Protein AF-A0A950EII6-F1 (afdb_monomer)

Structure (mmCIF, N/CA/C/O backbone):
data_AF-A0A950EII6-F1
#
_entry.id   AF-A0A950EII6-F1
#
loop_
_atom_site.group_PDB
_atom_site.id
_atom_site.type_symb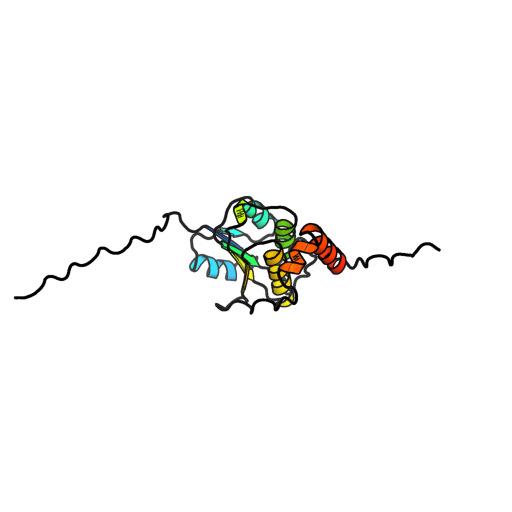ol
_atom_site.label_atom_id
_atom_site.label_alt_id
_atom_site.label_comp_id
_atom_site.label_asym_id
_atom_site.label_entity_id
_atom_site.label_seq_id
_atom_site.pdbx_PDB_ins_code
_atom_site.Cartn_x
_atom_site.Cartn_y
_atom_site.Cartn_z
_atom_site.occupancy
_atom_site.B_iso_or_equiv
_atom_site.auth_seq_id
_atom_site.auth_comp_id
_atom_site.auth_asym_id
_atom_site.auth_atom_id
_atom_site.pdbx_PDB_model_num
ATOM 1 N N . MET A 1 1 ? -55.468 32.264 0.668 1.00 48.91 1 MET A N 1
ATOM 2 C CA . MET A 1 1 ? -54.722 31.549 1.724 1.00 48.91 1 MET A CA 1
ATOM 3 C C . MET A 1 1 ? -54.876 30.049 1.504 1.00 48.91 1 MET A C 1
ATOM 5 O O . MET A 1 1 ? -55.952 29.536 1.788 1.00 48.91 1 MET A O 1
ATOM 9 N N . PRO A 1 2 ? -53.862 29.359 0.956 1.00 45.41 2 PRO A N 1
ATOM 10 C CA . PRO A 1 2 ? -53.715 27.947 1.286 1.00 45.41 2 PRO A CA 1
ATOM 11 C C . PRO A 1 2 ? -52.281 27.530 1.652 1.00 45.41 2 PRO A C 1
ATOM 13 O O . PRO A 1 2 ? -51.305 27.939 1.035 1.00 45.41 2 PRO A O 1
ATOM 16 N N . SER A 1 3 ? -52.253 26.628 2.635 1.00 41.50 3 SER A N 1
ATOM 17 C CA . SER A 1 3 ? -51.357 25.481 2.806 1.00 41.50 3 SER A CA 1
ATOM 18 C C . SER A 1 3 ? -49.865 25.724 3.055 1.00 41.50 3 SER A C 1
ATOM 20 O O . SER A 1 3 ? -49.037 25.750 2.150 1.00 41.50 3 SER A O 1
ATOM 22 N N . SER A 1 4 ? -49.532 25.764 4.346 1.00 47.47 4 SER A N 1
ATOM 23 C CA . SER A 1 4 ? -48.177 25.614 4.875 1.00 47.47 4 SER A CA 1
ATOM 24 C C . SER A 1 4 ? -47.661 24.192 4.607 1.00 47.47 4 SER A C 1
ATOM 26 O O . SER A 1 4 ? -48.184 23.216 5.153 1.00 47.47 4 SER A O 1
ATOM 28 N N . ALA A 1 5 ? -46.659 24.070 3.736 1.00 48.84 5 ALA A N 1
ATOM 29 C CA . ALA A 1 5 ? -45.933 22.829 3.506 1.00 48.84 5 ALA A CA 1
ATOM 30 C C . ALA A 1 5 ? -45.079 22.506 4.742 1.00 48.84 5 ALA A C 1
ATOM 32 O O . ALA A 1 5 ? -44.204 23.280 5.130 1.00 48.84 5 ALA A O 1
ATOM 33 N N . ARG A 1 6 ? -45.333 21.353 5.372 1.00 50.94 6 ARG A N 1
ATOM 34 C CA . ARG A 1 6 ? -44.457 20.804 6.413 1.00 50.94 6 ARG A CA 1
ATOM 35 C C . ARG A 1 6 ? -43.155 20.366 5.751 1.00 50.94 6 ARG A C 1
ATOM 37 O O . ARG A 1 6 ? -43.123 19.346 5.071 1.00 50.94 6 ARG A O 1
ATOM 44 N N . LEU A 1 7 ? -42.097 21.141 5.958 1.00 48.47 7 LEU A N 1
ATOM 45 C CA . LEU A 1 7 ? -40.733 20.707 5.692 1.00 48.47 7 LEU A CA 1
ATOM 46 C C . LEU A 1 7 ? -40.397 19.594 6.692 1.00 48.47 7 LEU A C 1
ATOM 48 O O . LEU A 1 7 ? -40.343 19.830 7.900 1.00 48.47 7 LEU A O 1
ATOM 52 N N . SER A 1 8 ? -40.224 18.369 6.201 1.00 48.81 8 SER A N 1
ATOM 53 C CA . SER A 1 8 ? -39.591 17.301 6.974 1.00 48.81 8 SER A CA 1
ATOM 54 C C . SER A 1 8 ? -38.145 17.704 7.295 1.00 48.81 8 SER A C 1
ATOM 56 O O . SER A 1 8 ? -37.481 18.281 6.429 1.00 48.81 8 SER A O 1
ATOM 58 N N . PRO A 1 9 ? -37.630 17.426 8.506 1.00 56.06 9 PRO A N 1
ATOM 59 C CA . PRO A 1 9 ? -36.242 17.725 8.824 1.00 56.06 9 PRO A CA 1
ATOM 60 C C . PRO A 1 9 ? -35.299 16.850 7.979 1.00 56.06 9 PRO A C 1
ATOM 62 O O . PRO A 1 9 ? -35.642 15.702 7.675 1.00 56.06 9 PRO A O 1
ATOM 65 N N . PRO A 1 10 ? -34.117 17.365 7.594 1.00 48.75 10 PRO A N 1
ATOM 66 C CA . PRO A 1 10 ? -33.120 16.575 6.891 1.00 48.75 10 PRO A CA 1
ATOM 67 C C . PRO A 1 10 ? -32.653 15.421 7.781 1.00 48.75 10 PRO A C 1
ATOM 69 O O . PRO A 1 10 ? -32.355 15.593 8.962 1.00 48.75 10 PRO A O 1
ATOM 72 N N . ASN A 1 11 ? -32.620 14.237 7.183 1.00 49.31 11 ASN A N 1
ATOM 73 C CA . ASN A 1 11 ? -32.180 12.995 7.797 1.00 49.31 11 ASN A CA 1
ATOM 74 C C . ASN A 1 11 ? -30.677 13.116 8.133 1.00 49.31 11 ASN A C 1
ATOM 76 O O . ASN A 1 11 ? -29.883 13.277 7.201 1.00 49.31 11 ASN A O 1
ATOM 80 N N . PRO A 1 12 ? -30.245 13.078 9.408 1.00 47.34 12 PRO A N 1
ATOM 81 C CA . PRO A 1 12 ? -28.828 13.122 9.726 1.00 47.34 12 PRO A CA 1
ATOM 82 C C . PRO A 1 12 ? -28.231 11.751 9.406 1.00 47.34 12 PRO A C 1
ATOM 84 O O . PRO A 1 12 ? -28.347 10.798 10.174 1.00 47.34 12 PRO A O 1
ATOM 87 N N . SER A 1 13 ? -27.593 11.638 8.242 1.00 52.56 13 SER A N 1
ATOM 88 C CA . SER A 1 13 ? -26.693 10.528 7.951 1.00 52.56 13 SER A CA 1
ATOM 89 C C . SER A 1 13 ? -25.632 10.474 9.051 1.00 52.56 13 SER A C 1
ATOM 91 O O . SER A 1 13 ? -24.849 11.413 9.201 1.00 52.56 13 SER A O 1
ATOM 93 N N . HIS A 1 14 ? -25.632 9.395 9.835 1.00 47.66 14 HIS A N 1
ATOM 94 C CA . HIS A 1 14 ? -24.633 9.109 10.858 1.00 47.66 14 HIS A CA 1
ATOM 95 C C . HIS A 1 14 ? -23.228 9.086 10.241 1.00 47.66 14 HIS A C 1
ATOM 97 O O . HIS A 1 14 ? -22.779 8.059 9.740 1.00 47.66 14 HIS A O 1
ATOM 103 N N . ASN A 1 15 ? -22.529 10.218 10.293 1.00 50.19 15 ASN A N 1
ATOM 104 C CA . ASN A 1 15 ? -21.102 10.294 10.029 1.00 50.19 15 ASN A CA 1
ATOM 105 C C . ASN A 1 15 ? -20.412 10.382 11.392 1.00 50.19 15 ASN A C 1
ATOM 107 O O . ASN A 1 15 ? -20.441 11.420 12.051 1.00 50.19 15 ASN A O 1
ATOM 111 N N . SER A 1 16 ? -19.886 9.258 11.879 1.00 57.06 16 SER A N 1
ATOM 112 C CA . SER A 1 16 ? -19.096 9.221 13.110 1.00 57.06 16 SER A CA 1
ATOM 113 C C . SER A 1 16 ? -17.868 10.111 12.914 1.00 57.06 16 SER A C 1
ATOM 115 O O . SER A 1 16 ? -16.988 9.742 12.142 1.00 57.06 16 SER A O 1
ATOM 117 N N . GLY A 1 17 ? -17.840 11.278 13.562 1.00 60.97 17 GLY A N 1
ATOM 118 C CA . GLY A 1 17 ? -16.879 12.371 13.356 1.00 60.97 17 GLY A CA 1
ATOM 119 C C . GLY A 1 17 ? -15.431 12.095 13.773 1.00 60.97 17 GLY A C 1
ATOM 120 O O . GLY A 1 17 ? -14.825 12.934 14.427 1.00 60.97 17 GLY A O 1
ATOM 121 N N . ARG A 1 18 ? -14.879 10.931 13.417 1.00 79.44 18 ARG A N 1
ATOM 122 C CA . ARG A 1 18 ? -13.438 10.671 13.467 1.00 79.44 18 ARG A CA 1
ATOM 123 C C . ARG A 1 18 ? -12.824 10.997 12.109 1.00 79.44 18 ARG A C 1
ATOM 125 O O . ARG A 1 18 ? -13.408 10.678 11.073 1.00 79.44 18 ARG A O 1
ATOM 132 N N . GLU A 1 19 ? -11.658 11.627 12.129 1.00 85.06 19 GLU A N 1
ATOM 133 C CA . GLU A 1 19 ? -10.894 11.923 10.919 1.00 85.06 19 GLU A CA 1
ATOM 134 C C . GLU A 1 19 ? -10.471 10.626 10.217 1.00 85.06 19 GLU A C 1
ATOM 136 O O . GLU A 1 19 ? -10.162 9.618 10.860 1.00 85.06 19 GLU A O 1
ATOM 141 N N . ARG A 1 20 ? -10.500 10.650 8.881 1.00 93.44 20 ARG A N 1
ATOM 142 C CA . ARG A 1 20 ? -10.126 9.516 8.032 1.00 93.44 20 ARG A CA 1
ATOM 143 C C . ARG A 1 20 ? -8.621 9.280 8.138 1.00 93.44 20 ARG A C 1
A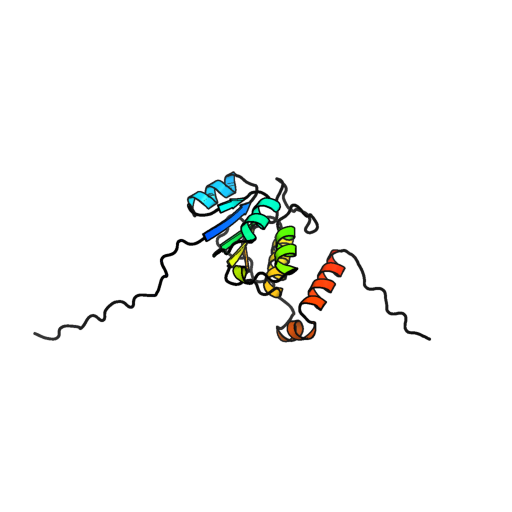TOM 145 O O . ARG A 1 20 ? -7.846 10.191 7.863 1.00 93.44 20 ARG A O 1
ATOM 152 N N . ARG A 1 21 ? -8.207 8.057 8.476 1.00 97.56 21 ARG A N 1
ATOM 153 C CA . ARG A 1 21 ? -6.790 7.674 8.558 1.00 97.56 21 ARG A CA 1
ATOM 154 C C . ARG A 1 21 ? -6.322 7.051 7.249 1.00 97.56 21 ARG A C 1
ATOM 156 O O . ARG A 1 21 ? -6.839 6.003 6.853 1.00 97.56 21 ARG A O 1
ATOM 163 N N . ILE A 1 22 ? -5.326 7.672 6.624 1.00 98.25 22 ILE A N 1
ATOM 164 C CA . ILE A 1 22 ? -4.757 7.246 5.342 1.00 98.25 22 ILE A CA 1
ATOM 165 C C . ILE A 1 22 ? -3.272 6.934 5.535 1.00 98.25 22 ILE A C 1
ATOM 167 O O . ILE A 1 22 ? -2.549 7.762 6.085 1.00 98.25 22 ILE A O 1
ATOM 171 N N . LEU A 1 23 ? -2.830 5.765 5.077 1.00 98.69 23 LEU A N 1
ATOM 172 C CA . LEU A 1 23 ? -1.416 5.399 4.963 1.00 98.69 23 LEU A CA 1
ATOM 173 C C . LEU A 1 23 ? -1.016 5.412 3.486 1.00 98.69 23 LEU A C 1
ATOM 175 O O . LEU A 1 23 ? -1.732 4.857 2.654 1.00 98.69 23 LEU A O 1
ATOM 179 N N . PHE A 1 24 ? 0.114 6.029 3.166 1.00 98.38 24 PHE A N 1
ATOM 180 C CA . PHE A 1 24 ? 0.640 6.167 1.812 1.00 98.38 24 PHE A CA 1
ATOM 181 C C . PHE A 1 24 ? 2.089 5.676 1.779 1.00 98.38 24 PHE A C 1
ATOM 183 O O . PHE A 1 24 ? 2.949 6.256 2.439 1.00 98.38 24 PHE A O 1
ATOM 190 N N . LEU A 1 25 ? 2.337 4.584 1.057 1.00 98.50 25 LEU A N 1
ATOM 191 C CA . LEU A 1 25 ? 3.670 4.048 0.792 1.00 98.50 25 LEU A CA 1
ATOM 192 C C . LEU A 1 25 ? 4.093 4.418 -0.623 1.00 98.50 25 LEU A C 1
ATOM 194 O O . LEU A 1 25 ? 3.473 3.950 -1.577 1.00 98.50 25 LEU A O 1
ATOM 198 N N . ASP A 1 26 ? 5.153 5.210 -0.722 1.00 97.81 26 ASP A N 1
ATOM 199 C CA . ASP A 1 26 ? 5.778 5.635 -1.974 1.00 97.81 26 ASP A CA 1
ATOM 200 C C . ASP A 1 26 ? 7.175 6.180 -1.639 1.00 97.81 26 ASP A C 1
ATOM 202 O O . ASP A 1 26 ? 7.332 6.885 -0.642 1.00 97.81 26 ASP A O 1
ATOM 206 N N . ASP A 1 27 ? 8.203 5.845 -2.405 1.00 97.25 27 ASP A N 1
ATOM 207 C CA . ASP A 1 27 ? 9.572 6.311 -2.162 1.00 97.25 27 ASP A CA 1
ATOM 208 C C . ASP A 1 27 ? 9.915 7.617 -2.903 1.00 97.25 27 ASP A C 1
ATOM 210 O O . ASP A 1 27 ? 10.954 8.232 -2.651 1.00 97.25 27 ASP A O 1
ATOM 214 N N . ASP A 1 28 ? 9.033 8.081 -3.788 1.00 96.75 28 ASP A N 1
ATOM 215 C CA . ASP A 1 28 ? 9.189 9.321 -4.534 1.00 96.75 28 ASP A CA 1
ATOM 216 C C . ASP A 1 28 ? 8.613 10.498 -3.741 1.00 96.75 28 ASP A C 1
ATOM 218 O O . ASP A 1 28 ? 7.397 10.671 -3.586 1.00 96.75 28 ASP A O 1
ATOM 222 N N . SER A 1 29 ? 9.507 11.365 -3.262 1.00 96.44 29 SER A N 1
ATOM 223 C CA . SER A 1 29 ? 9.133 12.540 -2.475 1.00 96.44 29 SER A CA 1
ATOM 224 C C . SER A 1 29 ? 8.214 13.505 -3.226 1.00 96.44 29 SER A C 1
ATOM 226 O O . SER A 1 29 ? 7.375 14.147 -2.603 1.00 96.44 29 SER A O 1
ATOM 228 N N . HIS A 1 30 ? 8.328 13.605 -4.554 1.00 95.31 30 HIS A N 1
ATOM 229 C CA . HIS A 1 30 ? 7.477 14.493 -5.341 1.00 95.31 30 HIS A CA 1
ATOM 230 C C . HIS A 1 30 ? 6.043 13.958 -5.431 1.00 95.31 30 HIS A C 1
ATOM 232 O O . HIS A 1 30 ? 5.082 14.717 -5.287 1.00 95.31 30 HIS A O 1
ATOM 238 N N . ARG A 1 31 ? 5.875 12.640 -5.609 1.00 94.50 31 ARG A N 1
ATOM 239 C CA . ARG A 1 31 ? 4.545 12.006 -5.557 1.00 94.50 31 ARG A CA 1
ATOM 240 C C . ARG A 1 31 ? 3.930 12.121 -4.165 1.00 94.50 31 ARG A C 1
ATOM 242 O O . ARG A 1 31 ? 2.734 12.395 -4.051 1.00 94.50 31 ARG A O 1
ATOM 249 N N . ALA A 1 32 ? 4.744 11.980 -3.121 1.00 95.06 32 ALA A N 1
ATOM 250 C CA . ALA A 1 32 ? 4.303 12.157 -1.746 1.00 95.06 32 ALA A CA 1
ATOM 251 C C . ALA A 1 32 ? 3.835 13.583 -1.441 1.00 95.06 32 ALA A C 1
ATOM 253 O O . ALA A 1 32 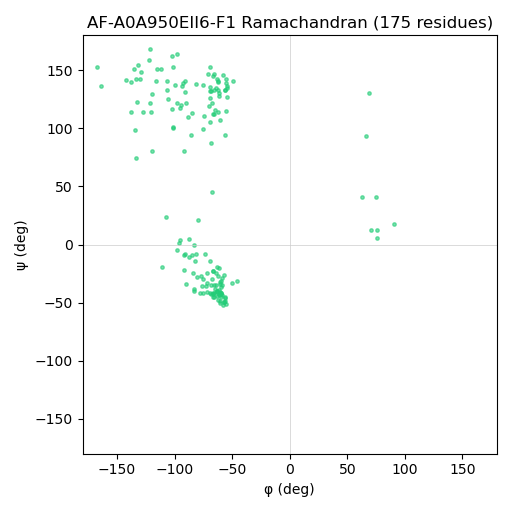? 2.776 13.745 -0.837 1.00 95.06 32 ALA A O 1
ATOM 254 N N . GLU A 1 33 ? 4.561 14.609 -1.892 1.00 95.94 33 GLU A N 1
ATOM 255 C CA . GLU A 1 33 ? 4.149 16.011 -1.746 1.00 95.94 33 GLU A CA 1
ATOM 256 C C . GLU A 1 33 ? 2.758 16.249 -2.348 1.00 95.94 33 GLU A C 1
ATOM 258 O O . GLU A 1 33 ? 1.855 16.708 -1.647 1.00 95.94 33 GLU A O 1
ATOM 263 N N . ILE A 1 34 ? 2.541 15.833 -3.600 1.00 94.38 34 ILE A N 1
ATOM 264 C CA . ILE A 1 34 ? 1.240 15.958 -4.281 1.00 94.38 34 ILE A CA 1
ATOM 265 C C . ILE A 1 34 ? 0.138 15.209 -3.514 1.00 94.38 34 ILE A C 1
ATOM 267 O O . ILE A 1 34 ? -0.981 15.707 -3.358 1.00 94.38 34 ILE A O 1
ATOM 271 N N . PHE A 1 35 ? 0.433 14.001 -3.023 1.00 94.25 35 PHE A N 1
ATOM 272 C CA . PHE A 1 35 ? -0.537 13.204 -2.277 1.00 94.25 35 PHE A CA 1
ATOM 273 C C . PHE A 1 35 ? -0.926 13.861 -0.945 1.00 94.25 35 PHE A C 1
ATOM 275 O O . PHE A 1 35 ? -2.108 13.869 -0.586 1.00 94.25 35 PHE A O 1
ATOM 282 N N . LEU A 1 36 ? 0.051 14.422 -0.227 1.00 95.25 36 LEU A N 1
ATOM 283 C CA . LEU A 1 36 ? -0.132 15.088 1.063 1.00 95.25 36 LEU A CA 1
ATOM 284 C C . LEU A 1 36 ? -0.836 16.442 0.926 1.00 95.25 36 LEU A C 1
ATOM 286 O O . LEU A 1 36 ? -1.636 16.787 1.792 1.00 95.25 36 LEU A O 1
ATOM 290 N N . GLU A 1 37 ? -0.630 17.176 -0.169 1.00 94.06 37 GLU A N 1
ATOM 291 C CA . GLU A 1 37 ? -1.415 18.381 -0.474 1.00 94.06 37 GLU A CA 1
ATOM 292 C C . GLU A 1 37 ? -2.914 18.065 -0.592 1.00 94.06 37 GLU A C 1
ATOM 294 O O . GLU A 1 37 ? -3.757 18.792 -0.061 1.00 94.06 37 GLU A O 1
ATOM 299 N N . ALA A 1 38 ? -3.256 16.948 -1.241 1.00 91.81 38 ALA A N 1
ATOM 300 C CA . ALA A 1 38 ? -4.637 16.485 -1.364 1.00 91.81 38 ALA A CA 1
ATOM 301 C C . ALA A 1 38 ? -5.171 15.817 -0.082 1.00 91.81 38 ALA A C 1
ATOM 303 O O . ALA A 1 38 ? -6.381 15.826 0.164 1.00 91.81 38 ALA A O 1
ATOM 304 N N . ASN A 1 39 ? -4.287 15.242 0.740 1.00 94.12 39 ASN A N 1
ATOM 305 C CA . ASN A 1 39 ? -4.625 14.508 1.959 1.00 94.12 39 ASN A CA 1
ATOM 306 C C . ASN A 1 39 ? -3.735 14.936 3.144 1.00 94.12 39 ASN A C 1
ATOM 308 O O . ASN A 1 39 ? -2.890 14.152 3.581 1.00 94.12 39 ASN A O 1
ATOM 312 N N . PRO A 1 40 ? -3.948 16.128 3.738 1.00 94.19 40 PRO A N 1
ATOM 313 C CA . PRO A 1 40 ? -3.028 16.683 4.741 1.00 94.19 40 PRO A CA 1
ATOM 314 C C . PRO A 1 40 ? -2.847 15.847 6.019 1.00 94.19 40 PRO A C 1
ATOM 316 O O . PRO A 1 40 ? -1.869 16.023 6.737 1.00 94.19 40 PRO A O 1
ATOM 319 N N . GLY A 1 41 ? -3.793 14.952 6.326 1.00 94.06 41 GLY A N 1
ATOM 320 C CA . GLY A 1 41 ? -3.729 14.036 7.473 1.00 94.06 41 GLY A CA 1
ATOM 321 C C . GLY A 1 41 ? -3.182 12.642 7.148 1.00 94.06 41 GLY A C 1
ATOM 322 O O . GLY A 1 41 ? -3.209 11.767 8.015 1.00 94.06 41 GLY A O 1
ATOM 323 N N . ALA A 1 42 ? -2.749 12.395 5.909 1.00 97.19 42 ALA A N 1
ATOM 324 C CA . ALA A 1 42 ? -2.180 11.111 5.532 1.00 97.19 42 ALA A CA 1
ATOM 325 C C . ALA A 1 42 ? -0.794 10.913 6.155 1.00 97.19 42 ALA A C 1
ATOM 327 O O . ALA A 1 42 ? -0.009 11.842 6.332 1.00 97.19 42 ALA A O 1
ATOM 328 N N . VAL A 1 43 ? -0.491 9.662 6.475 1.00 98.50 43 VAL A N 1
ATOM 329 C CA . VAL A 1 43 ? 0.824 9.234 6.929 1.00 98.50 43 VAL A CA 1
ATOM 330 C C . VAL A 1 43 ? 1.592 8.707 5.730 1.00 98.50 43 VAL A C 1
ATOM 332 O O . VAL A 1 43 ? 1.199 7.699 5.149 1.00 98.50 43 VAL A O 1
ATOM 335 N N . TRP A 1 44 ? 2.697 9.365 5.397 1.00 98.56 44 TRP A N 1
ATOM 336 C CA . TRP A 1 44 ? 3.626 8.918 4.367 1.00 98.56 44 TRP A CA 1
ATOM 337 C C . TRP A 1 44 ? 4.762 8.079 4.969 1.00 98.56 44 TRP A C 1
ATOM 339 O O . TRP A 1 44 ? 5.304 8.414 6.026 1.00 98.56 44 TRP A O 1
ATOM 349 N N . VAL A 1 45 ? 5.093 6.978 4.300 1.00 98.75 45 VAL A N 1
ATOM 350 C CA . VAL A 1 45 ? 6.236 6.096 4.563 1.00 98.75 45 VAL A CA 1
ATOM 351 C C . VAL A 1 45 ? 6.913 5.755 3.234 1.00 98.75 45 VAL A C 1
ATOM 353 O O . VAL A 1 45 ? 6.247 5.730 2.201 1.00 98.75 45 VAL A O 1
ATOM 356 N N . GLN A 1 46 ? 8.216 5.489 3.250 1.00 98.44 46 GLN A N 1
ATOM 357 C CA . GLN A 1 46 ? 9.012 5.301 2.028 1.00 98.44 46 GLN A CA 1
ATOM 358 C C . GLN A 1 46 ? 9.480 3.858 1.841 1.00 98.44 46 GLN A C 1
ATOM 360 O O . GLN A 1 46 ? 9.836 3.453 0.738 1.00 98.44 46 GLN A O 1
ATOM 365 N N . THR A 1 47 ? 9.488 3.066 2.913 1.00 98.50 47 THR A N 1
ATOM 366 C CA . THR A 1 47 ? 10.037 1.707 2.886 1.00 98.50 47 THR A CA 1
ATOM 367 C C . THR A 1 47 ? 9.018 0.653 3.304 1.00 98.50 47 THR A C 1
ATOM 369 O O . THR A 1 47 ? 8.048 0.922 4.021 1.00 98.50 47 THR A O 1
ATOM 372 N N . VAL A 1 48 ? 9.279 -0.591 2.892 1.00 98.31 48 VAL A N 1
ATOM 373 C CA . VAL A 1 48 ? 8.505 -1.765 3.321 1.00 98.31 48 VAL A CA 1
ATOM 374 C C . VAL A 1 48 ? 8.488 -1.886 4.845 1.00 98.31 48 VAL A C 1
ATOM 376 O O . VAL A 1 48 ? 7.426 -2.099 5.423 1.00 98.31 48 VAL A O 1
ATOM 379 N N . GLU A 1 49 ? 9.639 -1.718 5.499 1.00 98.50 49 GLU A N 1
ATOM 380 C CA . GLU A 1 49 ? 9.767 -1.835 6.955 1.00 98.50 49 GLU A CA 1
ATOM 381 C C . GLU A 1 49 ? 8.888 -0.815 7.689 1.00 98.50 49 GLU A C 1
ATOM 383 O O . GLU A 1 49 ? 8.100 -1.183 8.564 1.00 98.50 49 GLU A O 1
ATOM 388 N N . GLU A 1 50 ? 8.955 0.455 7.286 1.00 98.62 50 GLU A N 1
ATOM 389 C CA . GLU A 1 50 ? 8.124 1.514 7.860 1.00 98.62 50 GLU A CA 1
ATOM 390 C C . GLU A 1 50 ? 6.634 1.240 7.647 1.00 98.62 50 GLU A C 1
ATOM 392 O O . GLU A 1 50 ? 5.833 1.416 8.566 1.00 98.62 50 GLU A O 1
ATOM 397 N N . CYS A 1 51 ? 6.247 0.793 6.450 1.00 98.75 51 CYS A N 1
ATOM 398 C CA . CYS A 1 51 ? 4.852 0.507 6.146 1.00 98.75 51 CYS A CA 1
ATOM 399 C C . CYS A 1 51 ? 4.316 -0.670 6.967 1.00 98.75 51 CYS A C 1
ATOM 401 O O . CYS A 1 51 ? 3.244 -0.555 7.562 1.00 98.75 51 CYS A O 1
ATOM 403 N N . LEU A 1 52 ? 5.076 -1.765 7.078 1.00 98.31 52 LEU A N 1
ATOM 404 C CA . LEU A 1 52 ? 4.705 -2.906 7.916 1.00 98.31 52 LEU A CA 1
ATOM 405 C C . LEU A 1 52 ? 4.532 -2.493 9.381 1.00 98.31 52 LEU A C 1
ATOM 407 O O . LEU A 1 52 ? 3.527 -2.848 9.992 1.00 98.31 52 LEU A O 1
ATOM 411 N N . ALA A 1 53 ? 5.436 -1.666 9.916 1.00 98.44 53 ALA A N 1
ATOM 412 C CA . ALA A 1 53 ? 5.306 -1.141 11.273 1.00 98.44 53 ALA A CA 1
ATOM 413 C C . ALA A 1 53 ? 4.013 -0.325 11.470 1.00 98.44 53 ALA A C 1
ATOM 415 O O . ALA A 1 53 ? 3.387 -0.408 12.526 1.00 98.44 53 ALA A O 1
ATOM 416 N N . ARG A 1 54 ? 3.568 0.438 10.460 1.00 98.44 54 ARG A N 1
ATOM 417 C CA . ARG A 1 54 ? 2.292 1.179 10.518 1.00 98.44 54 ARG A CA 1
ATOM 418 C C . ARG A 1 54 ? 1.064 0.289 10.334 1.00 98.44 54 ARG A C 1
ATOM 420 O O . ARG A 1 54 ? 0.004 0.619 10.864 1.00 98.44 54 ARG A O 1
ATOM 427 N N . LEU A 1 55 ? 1.168 -0.816 9.598 1.00 98.44 55 LEU A N 1
ATOM 428 C CA . LEU A 1 55 ? 0.055 -1.740 9.338 1.00 98.44 55 LEU A CA 1
ATOM 429 C C . LEU A 1 55 ? -0.334 -2.604 10.549 1.00 98.44 55 LEU A C 1
ATOM 431 O O . LEU A 1 55 ? -1.388 -3.242 10.530 1.00 98.44 55 LEU A O 1
ATOM 435 N N . GLU A 1 56 ? 0.448 -2.576 11.629 1.00 97.19 56 GLU A N 1
ATOM 436 C CA . GLU A 1 56 ? 0.029 -3.092 12.941 1.00 97.19 56 GLU A CA 1
ATOM 437 C C . GLU A 1 56 ? -1.178 -2.313 13.514 1.00 97.19 56 GLU A C 1
ATOM 439 O O . GLU A 1 56 ? -1.917 -2.814 14.363 1.00 97.19 56 GLU A O 1
ATOM 444 N N . GLU A 1 57 ? -1.439 -1.099 13.016 1.00 97.19 57 GLU A N 1
ATOM 445 C CA . GLU A 1 57 ? -2.603 -0.284 13.367 1.00 97.19 57 GLU A CA 1
ATOM 446 C C . GLU A 1 57 ? -3.746 -0.385 12.340 1.00 97.19 57 GLU A C 1
ATOM 448 O O . GLU A 1 57 ? -3.573 -0.813 11.202 1.00 97.19 57 GLU A O 1
ATOM 453 N N . GLY A 1 58 ? -4.953 0.051 12.724 1.00 97.06 58 GLY A N 1
ATOM 454 C CA . GLY A 1 58 ? -6.105 0.123 11.817 1.00 97.06 58 GLY A CA 1
ATOM 455 C C . GLY A 1 58 ? -6.116 1.381 10.939 1.00 97.06 58 GLY A C 1
ATOM 456 O O . GLY A 1 58 ? -5.914 2.494 11.436 1.00 97.06 58 GLY A O 1
ATOM 457 N N . TRP A 1 59 ? -6.455 1.207 9.660 1.00 98.12 59 TRP A N 1
ATOM 458 C CA . TRP A 1 59 ? -6.508 2.269 8.647 1.00 98.12 59 TRP A CA 1
ATOM 459 C C . TRP A 1 59 ? -7.835 2.268 7.892 1.00 98.12 59 TRP A C 1
ATOM 461 O O . TRP A 1 59 ? -8.433 1.212 7.677 1.00 98.12 59 TRP A O 1
ATOM 471 N N . ASP A 1 60 ? -8.289 3.444 7.461 1.00 97.94 60 ASP A N 1
ATOM 472 C CA . ASP A 1 60 ? -9.456 3.549 6.581 1.00 97.94 60 ASP A CA 1
ATOM 473 C C . ASP A 1 60 ? -9.044 3.324 5.120 1.00 97.94 60 ASP A C 1
ATOM 475 O O . ASP A 1 60 ? -9.751 2.639 4.374 1.00 97.94 60 ASP A O 1
ATOM 479 N N . GLU A 1 61 ? -7.885 3.864 4.730 1.00 97.75 61 GLU A N 1
ATOM 480 C CA . GLU A 1 61 ? -7.312 3.733 3.388 1.00 97.75 61 GLU A CA 1
ATOM 481 C C . GLU A 1 61 ? -5.802 3.479 3.462 1.00 97.75 61 GLU A C 1
ATOM 483 O O . GLU A 1 61 ? -5.105 4.065 4.293 1.00 97.75 61 GLU A O 1
ATOM 488 N N . VAL A 1 62 ? -5.304 2.595 2.599 1.00 98.56 62 VAL A N 1
ATOM 489 C CA . VAL A 1 62 ? -3.876 2.300 2.453 1.00 98.56 62 VAL A CA 1
ATOM 490 C C . VAL A 1 62 ? -3.535 2.307 0.970 1.00 98.56 62 VAL A C 1
ATOM 492 O O . VAL A 1 62 ? -4.107 1.551 0.189 1.00 98.56 62 VAL A O 1
ATOM 495 N N . HIS A 1 63 ? -2.587 3.145 0.590 1.00 98.00 63 HIS A N 1
ATOM 496 C CA . HIS A 1 63 ? -2.054 3.245 -0.758 1.00 98.00 63 HIS A CA 1
ATOM 497 C C . HIS A 1 63 ? -0.665 2.616 -0.778 1.00 98.00 63 HIS A C 1
ATOM 499 O O . HIS A 1 63 ? 0.181 2.981 0.038 1.00 98.00 63 HIS A O 1
ATOM 505 N N . LEU A 1 64 ? -0.451 1.658 -1.672 1.00 98.25 64 LEU A N 1
ATOM 506 C CA . LEU A 1 64 ? 0.786 0.896 -1.780 1.00 98.25 64 LEU A CA 1
ATOM 507 C C . LEU A 1 64 ? 1.377 1.085 -3.169 1.00 98.25 64 LEU A C 1
ATOM 509 O O . LEU A 1 64 ? 0.786 0.616 -4.143 1.00 98.25 64 LEU A O 1
ATOM 513 N N . ASP A 1 65 ? 2.539 1.719 -3.250 1.00 97.56 65 ASP A N 1
ATOM 514 C CA . ASP A 1 65 ? 3.391 1.604 -4.423 1.00 97.56 65 ASP A CA 1
ATOM 515 C C . ASP A 1 65 ? 4.097 0.240 -4.448 1.00 97.56 65 ASP A C 1
ATOM 517 O O . ASP A 1 65 ? 4.560 -0.279 -3.426 1.00 97.56 65 ASP A O 1
ATOM 521 N N . HIS A 1 66 ? 4.139 -0.369 -5.629 1.00 96.31 66 HIS A N 1
ATOM 522 C CA . HIS A 1 66 ? 4.926 -1.572 -5.888 1.00 96.31 66 HIS A CA 1
ATOM 523 C C . HIS A 1 66 ? 6.407 -1.242 -6.078 1.00 96.31 66 HIS A C 1
ATOM 525 O O . HIS A 1 66 ? 7.272 -1.981 -5.601 1.00 96.31 66 HIS A O 1
ATOM 531 N N . ASP A 1 67 ? 6.678 -0.158 -6.799 1.00 94.19 67 ASP A N 1
ATOM 532 C CA . ASP A 1 67 ? 7.972 0.157 -7.391 1.00 94.19 67 ASP A CA 1
ATOM 533 C C . ASP A 1 67 ? 8.822 1.014 -6.437 1.00 94.19 67 ASP A C 1
ATOM 535 O O . ASP A 1 67 ? 8.890 2.226 -6.579 1.00 94.19 67 ASP A O 1
ATOM 539 N N . LEU A 1 68 ? 9.467 0.368 -5.459 1.00 95.62 68 LEU A N 1
ATOM 540 C CA . LEU A 1 68 ? 10.288 1.030 -4.435 1.00 95.62 68 LEU A CA 1
ATOM 541 C C . LEU A 1 68 ? 11.800 0.916 -4.712 1.00 95.62 68 LEU A C 1
ATOM 543 O O . LEU A 1 68 ? 12.257 0.032 -5.439 1.00 95.62 68 LEU A O 1
ATOM 547 N N . GLY A 1 69 ? 12.593 1.772 -4.062 1.00 94.19 69 GLY A N 1
ATOM 548 C CA . GLY A 1 69 ? 14.058 1.804 -4.141 1.00 94.19 69 GLY A CA 1
ATOM 549 C C . GLY A 1 69 ? 14.616 2.714 -5.244 1.00 94.19 69 GLY A C 1
ATOM 550 O O . GLY A 1 69 ? 15.772 2.567 -5.633 1.00 94.19 69 GLY A O 1
ATOM 551 N N . GLY A 1 70 ? 13.812 3.639 -5.768 1.00 93.25 70 GLY A N 1
ATOM 552 C CA . GLY A 1 70 ? 14.126 4.506 -6.902 1.00 93.25 70 GLY A CA 1
ATOM 553 C C . GLY A 1 70 ? 14.059 3.782 -8.248 1.00 93.25 70 GLY A C 1
ATOM 554 O O . GLY A 1 70 ? 14.539 4.300 -9.259 1.00 93.25 70 GLY A O 1
ATOM 555 N N . GLU A 1 71 ? 13.492 2.577 -8.274 1.00 91.75 71 GLU A N 1
ATOM 556 C CA . GLU A 1 71 ? 13.437 1.697 -9.435 1.00 91.75 71 GLU A CA 1
ATOM 557 C C . GLU A 1 71 ? 12.003 1.544 -9.945 1.00 91.75 71 GLU A C 1
ATOM 559 O O . GLU A 1 71 ? 11.045 1.606 -9.190 1.00 91.75 71 GLU A O 1
ATOM 564 N N . ARG A 1 72 ? 11.848 1.302 -11.249 1.00 91.62 72 ARG A N 1
ATOM 565 C CA . ARG A 1 72 ? 10.555 0.991 -11.878 1.00 91.62 72 ARG A CA 1
ATOM 566 C C . ARG A 1 72 ? 10.591 -0.424 -12.428 1.00 91.62 72 ARG A C 1
ATOM 568 O O . ARG A 1 72 ? 11.640 -0.865 -12.893 1.00 91.62 72 ARG A O 1
ATOM 575 N N . TYR A 1 73 ? 9.434 -1.076 -12.484 1.00 88.81 73 TYR A N 1
ATOM 576 C CA . TYR A 1 73 ? 9.295 -2.466 -12.926 1.00 88.81 73 TYR A CA 1
ATOM 577 C C . TYR A 1 73 ? 10.040 -3.443 -12.016 1.00 88.81 73 TYR A C 1
ATOM 579 O O . TYR A 1 73 ? 10.666 -4.395 -12.482 1.00 88.81 73 TYR A O 1
ATOM 587 N N . VAL A 1 74 ? 9.950 -3.199 -10.709 1.00 89.69 74 VAL A N 1
ATOM 588 C CA . VAL A 1 74 ? 10.642 -3.985 -9.688 1.00 89.69 74 VAL A CA 1
ATOM 589 C C . VAL A 1 74 ? 10.157 -5.440 -9.712 1.00 89.69 74 VAL A C 1
ATOM 591 O O . VAL A 1 74 ? 8.968 -5.712 -9.906 1.00 89.69 74 VAL A O 1
ATOM 594 N N . ASP A 1 75 ? 11.076 -6.391 -9.526 1.00 90.12 75 ASP A N 1
ATOM 595 C CA . ASP A 1 75 ? 10.752 -7.820 -9.465 1.00 90.12 75 ASP A CA 1
ATOM 596 C C . ASP A 1 75 ? 9.809 -8.118 -8.285 1.00 90.12 75 ASP A C 1
ATOM 598 O O . ASP A 1 75 ? 10.075 -7.748 -7.142 1.00 90.12 75 ASP A O 1
ATOM 602 N N . LEU A 1 76 ? 8.722 -8.844 -8.557 1.00 91.00 76 LEU A N 1
ATOM 603 C CA . LEU A 1 76 ? 7.739 -9.271 -7.563 1.00 91.00 76 LEU A CA 1
ATOM 604 C C . LEU A 1 76 ? 8.343 -10.094 -6.416 1.00 91.00 76 LEU A C 1
ATOM 606 O O . LEU A 1 76 ? 7.758 -10.121 -5.330 1.00 91.00 76 LEU A O 1
ATOM 610 N N . SER A 1 77 ? 9.461 -10.796 -6.628 1.00 91.38 77 SER A N 1
ATOM 611 C CA . SER A 1 77 ? 10.081 -11.623 -5.586 1.00 91.38 77 SER A CA 1
ATOM 612 C C . SER A 1 77 ? 10.954 -10.842 -4.606 1.00 91.38 77 SER A C 1
ATOM 614 O O . SER A 1 77 ? 11.404 -11.422 -3.622 1.00 91.38 77 SER A O 1
ATOM 616 N N . ARG A 1 78 ? 11.220 -9.554 -4.852 1.00 93.44 78 ARG A N 1
ATOM 617 C CA . ARG A 1 78 ? 12.026 -8.725 -3.947 1.00 93.44 78 ARG A CA 1
ATOM 618 C C . ARG A 1 78 ? 11.325 -8.508 -2.607 1.00 93.44 78 ARG A C 1
ATOM 620 O O . ARG A 1 78 ? 10.099 -8.394 -2.546 1.00 93.44 78 ARG A O 1
ATOM 627 N N . GLU A 1 79 ? 12.103 -8.454 -1.529 1.00 95.00 79 GLU A N 1
ATOM 628 C CA . GLU A 1 79 ? 11.598 -8.232 -0.162 1.00 95.00 79 GLU A CA 1
ATOM 629 C C . GLU A 1 79 ? 11.480 -6.744 0.203 1.00 95.00 79 GLU A C 1
ATOM 631 O O . GLU A 1 79 ? 10.854 -6.399 1.199 1.00 95.00 79 GLU A O 1
ATOM 636 N N . ASP A 1 80 ? 12.031 -5.861 -0.626 1.00 95.62 80 ASP A N 1
ATOM 637 C CA . ASP A 1 80 ? 12.039 -4.407 -0.467 1.00 95.62 80 ASP A CA 1
ATOM 638 C C . ASP A 1 80 ? 11.100 -3.691 -1.458 1.00 95.62 80 ASP A C 1
ATOM 640 O O . ASP A 1 80 ? 11.284 -2.515 -1.741 1.00 95.62 80 ASP A O 1
ATOM 644 N N . CYS A 1 81 ? 10.073 -4.384 -1.965 1.00 96.69 81 CYS A N 1
ATOM 645 C CA . CYS A 1 81 ? 9.052 -3.835 -2.867 1.00 96.69 81 CYS A CA 1
ATOM 646 C C . CYS A 1 81 ? 7.632 -3.979 -2.293 1.00 96.69 81 CYS A C 1
ATOM 648 O O . CYS A 1 81 ? 7.407 -4.739 -1.345 1.00 96.69 81 CYS A O 1
ATOM 650 N N . GLY A 1 82 ? 6.639 -3.318 -2.896 1.00 97.00 82 GLY A N 1
ATOM 651 C CA . GLY A 1 82 ? 5.254 -3.365 -2.406 1.00 97.00 82 GLY A CA 1
ATOM 652 C C . GLY A 1 82 ? 4.655 -4.778 -2.344 1.00 97.00 82 GLY A C 1
ATOM 653 O O . GLY A 1 82 ? 3.837 -5.074 -1.466 1.00 97.00 82 GLY A O 1
ATOM 654 N N . MET A 1 83 ? 5.097 -5.708 -3.201 1.00 97.38 83 MET A N 1
ATOM 655 C CA . MET A 1 83 ? 4.660 -7.110 -3.137 1.00 97.38 83 MET A CA 1
ATOM 656 C C . MET A 1 83 ? 5.055 -7.801 -1.817 1.00 97.38 83 MET A C 1
ATOM 658 O O . MET A 1 83 ? 4.343 -8.704 -1.373 1.00 97.38 83 MET A O 1
ATOM 662 N N . ALA A 1 84 ? 6.126 -7.376 -1.137 1.00 97.69 84 ALA A N 1
ATOM 663 C CA . ALA A 1 84 ? 6.490 -7.906 0.181 1.00 97.69 84 ALA A CA 1
ATOM 664 C C . ALA A 1 84 ? 5.397 -7.649 1.229 1.00 97.69 84 ALA A C 1
ATOM 666 O O . ALA A 1 84 ? 5.042 -8.540 2.008 1.00 97.69 84 ALA A O 1
ATOM 667 N N . ILE A 1 85 ? 4.772 -6.472 1.175 1.00 98.25 85 ILE A N 1
ATOM 668 C CA . ILE A 1 85 ? 3.640 -6.117 2.038 1.00 98.25 85 ILE A CA 1
ATOM 669 C C . ILE A 1 85 ? 2.423 -6.969 1.708 1.00 98.25 85 ILE A C 1
ATOM 671 O O . ILE A 1 85 ? 1.757 -7.475 2.610 1.00 98.25 85 ILE A O 1
ATOM 675 N N . VAL A 1 86 ? 2.149 -7.192 0.422 1.00 97.69 86 VAL A N 1
ATOM 676 C CA . VAL A 1 86 ? 1.047 -8.064 -0.004 1.00 97.69 86 VAL A CA 1
ATOM 677 C C . VAL A 1 86 ? 1.252 -9.490 0.497 1.00 97.69 86 VAL A C 1
ATOM 679 O O . VAL A 1 86 ? 0.311 -10.081 1.033 1.00 97.69 86 VAL A O 1
ATOM 682 N N . ARG A 1 87 ? 2.474 -10.033 0.403 1.00 96.31 87 ARG A N 1
ATOM 683 C CA . ARG A 1 87 ? 2.799 -11.344 0.983 1.00 96.31 87 ARG A CA 1
ATOM 684 C C . ARG A 1 87 ? 2.501 -11.359 2.481 1.00 96.31 87 ARG A C 1
ATOM 686 O O . ARG A 1 87 ? 1.781 -12.247 2.932 1.00 96.31 87 ARG A O 1
ATOM 693 N N . TRP A 1 88 ? 2.963 -10.364 3.236 1.00 96.88 88 TRP A N 1
ATOM 694 C CA . TRP A 1 88 ? 2.693 -10.261 4.675 1.00 96.88 88 TRP A CA 1
ATOM 695 C C . TRP A 1 88 ? 1.190 -10.179 5.001 1.00 96.88 88 TRP A C 1
ATOM 697 O O . TRP A 1 88 ? 0.698 -10.925 5.853 1.00 96.88 88 TRP A O 1
ATOM 707 N N . LEU A 1 89 ? 0.433 -9.355 4.268 1.00 96.50 89 LEU A N 1
ATOM 708 C CA . LEU A 1 89 ? -1.021 -9.218 4.422 1.00 96.50 89 LEU A CA 1
ATOM 709 C C . LEU A 1 89 ? -1.765 -10.534 4.152 1.00 96.50 89 LEU A C 1
ATOM 711 O O . LEU A 1 89 ? -2.808 -10.798 4.751 1.00 96.50 89 LEU A O 1
ATOM 715 N N . CYS A 1 90 ? -1.261 -11.353 3.227 1.00 94.12 90 CYS A N 1
ATOM 716 C CA . CYS A 1 90 ? -1.927 -12.580 2.792 1.00 94.12 90 CYS A CA 1
ATOM 717 C C . CYS A 1 90 ? -1.500 -13.826 3.585 1.00 94.12 90 CYS A C 1
ATOM 719 O O . CYS A 1 90 ? -2.245 -14.809 3.611 1.00 94.12 90 CYS A O 1
ATOM 721 N N . LEU A 1 91 ? -0.329 -13.806 4.231 1.00 91.69 91 LEU A N 1
ATOM 722 C CA . LEU A 1 91 ? 0.213 -14.941 4.987 1.00 91.69 91 LEU A CA 1
ATOM 723 C C . LEU A 1 91 ? -0.518 -15.183 6.313 1.00 91.69 91 LEU A C 1
ATOM 725 O O . LEU A 1 91 ? -0.700 -16.339 6.706 1.00 91.69 91 LEU A O 1
ATOM 729 N N . THR A 1 92 ? -0.957 -14.125 6.995 1.00 86.69 92 THR A N 1
ATOM 730 C CA . THR A 1 92 ? -1.640 -14.215 8.293 1.00 86.69 92 THR A CA 1
ATOM 731 C C . THR A 1 92 ? -2.921 -13.373 8.326 1.00 86.69 92 THR A C 1
ATOM 733 O O . THR A 1 92 ? -3.079 -12.429 7.553 1.00 86.69 92 THR A O 1
ATOM 736 N N . PRO A 1 93 ? -3.912 -13.721 9.170 1.00 90.06 93 PRO A N 1
ATOM 737 C CA . PRO A 1 93 ? -5.108 -12.899 9.317 1.00 90.06 93 PRO A CA 1
ATOM 738 C C . PRO A 1 93 ? -4.808 -11.555 9.992 1.00 90.06 93 PRO A C 1
ATOM 740 O O . PRO A 1 93 ? -4.260 -11.534 11.088 1.00 90.06 93 PRO A O 1
ATOM 743 N N . HIS A 1 94 ? -5.309 -10.467 9.398 1.00 95.00 94 HIS A N 1
ATOM 744 C CA . HIS A 1 94 ? -5.267 -9.104 9.952 1.00 95.00 94 HIS A CA 1
ATOM 745 C C . HIS A 1 94 ? -6.689 -8.557 10.156 1.00 95.00 94 HIS A C 1
ATOM 747 O O . HIS A 1 94 ? -7.216 -7.870 9.274 1.00 95.00 94 HIS A O 1
ATOM 753 N N . PRO A 1 95 ? -7.393 -8.918 11.251 1.00 95.31 95 PRO A N 1
ATOM 754 C CA . PRO A 1 95 ? -8.799 -8.552 11.445 1.00 95.31 95 PRO A CA 1
ATOM 755 C C . PRO A 1 95 ? -9.048 -7.040 11.451 1.0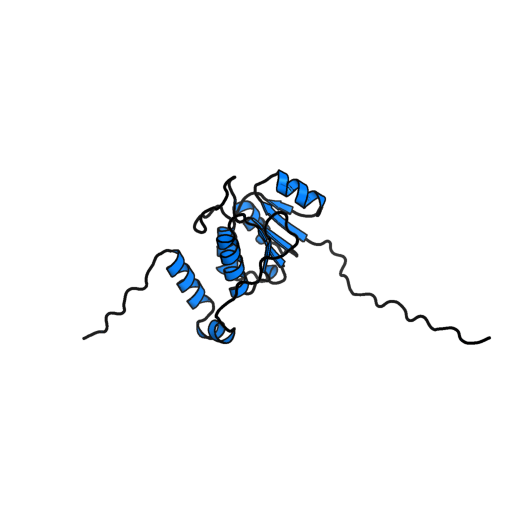0 95.31 95 PRO A C 1
ATOM 757 O O . PRO A 1 95 ? -10.071 -6.587 10.936 1.0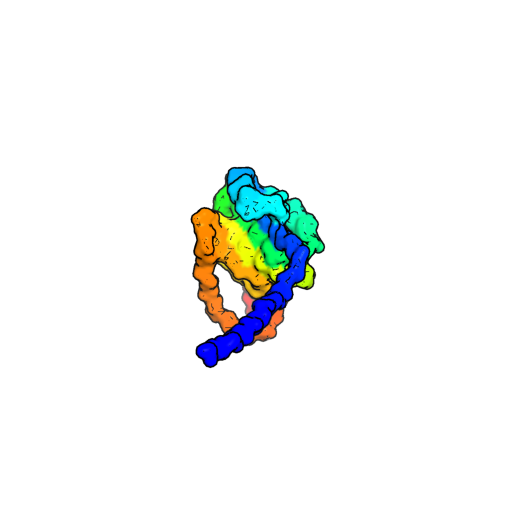0 95.31 95 PRO A O 1
ATOM 760 N N . HIS A 1 96 ? -8.108 -6.260 11.990 1.00 97.06 96 HIS A N 1
ATOM 761 C CA . HIS A 1 96 ? -8.183 -4.800 12.068 1.00 97.06 96 HIS A CA 1
ATOM 762 C C . HIS A 1 96 ? -8.119 -4.115 10.698 1.00 97.06 96 HIS A C 1
ATOM 764 O O . HIS A 1 96 ? -8.657 -3.021 10.552 1.00 97.06 96 HIS A O 1
ATOM 770 N N . LEU A 1 97 ? -7.562 -4.783 9.683 1.00 97.38 97 LEU A N 1
ATOM 771 C CA . LEU A 1 97 ? -7.449 -4.272 8.311 1.00 97.38 97 LEU A CA 1
ATOM 772 C C . LEU A 1 97 ? -8.580 -4.741 7.384 1.00 97.38 97 LEU A C 1
ATOM 774 O O . LEU A 1 97 ? -8.603 -4.416 6.200 1.00 97.38 97 LEU A O 1
ATOM 778 N N . LYS A 1 98 ? -9.556 -5.516 7.876 1.00 92.75 98 LYS A N 1
ATOM 779 C CA . LYS A 1 98 ? -10.605 -6.087 7.006 1.00 92.75 98 LYS A CA 1
ATOM 780 C C . LYS A 1 98 ? -11.554 -5.067 6.388 1.00 92.75 98 LYS A C 1
ATOM 782 O O . LYS A 1 98 ? -12.179 -5.356 5.369 1.00 92.75 98 LYS A O 1
ATOM 787 N N . LYS A 1 99 ? -11.676 -3.896 7.009 1.00 94.75 99 LYS A N 1
ATOM 788 C CA . LYS A 1 99 ? -12.495 -2.785 6.509 1.00 94.75 99 LYS A CA 1
ATOM 789 C C . LYS A 1 99 ? -11.676 -1.735 5.755 1.00 94.75 99 LYS A C 1
ATOM 791 O O . LYS A 1 99 ? -12.270 -0.805 5.222 1.00 94.75 99 LYS A O 1
ATOM 796 N N . THR A 1 100 ? -10.353 -1.882 5.722 1.00 97.94 100 THR A N 1
ATOM 797 C CA . THR A 1 100 ? -9.442 -0.974 5.027 1.00 97.94 100 THR A CA 1
ATOM 798 C C . THR A 1 100 ? -9.624 -1.105 3.521 1.00 97.94 100 THR A C 1
ATOM 800 O O . THR A 1 100 ? -9.716 -2.221 3.000 1.00 97.94 100 THR A O 1
ATOM 803 N N . ARG A 1 101 ? -9.667 0.034 2.826 1.00 97.94 101 ARG A N 1
ATOM 804 C CA . ARG A 1 101 ? -9.602 0.085 1.362 1.00 97.94 101 ARG A CA 1
ATOM 805 C C . ARG A 1 101 ? -8.152 0.206 0.928 1.00 97.94 101 ARG A C 1
ATOM 807 O O . ARG A 1 101 ? -7.476 1.151 1.325 1.00 97.94 101 ARG A O 1
ATOM 814 N N . PHE A 1 102 ? -7.692 -0.741 0.125 1.00 98.19 102 PHE A N 1
ATOM 815 C CA . PHE A 1 102 ? -6.344 -0.737 -0.418 1.00 98.19 102 PHE A CA 1
ATOM 816 C C . PHE A 1 102 ? -6.336 -0.213 -1.853 1.00 98.19 102 PHE A C 1
ATOM 818 O O . PHE A 1 102 ? -7.173 -0.608 -2.664 1.00 98.19 102 PHE A O 1
ATOM 825 N N . TYR A 1 103 ? -5.363 0.631 -2.174 1.00 97.12 103 TYR A N 1
ATOM 826 C CA . TYR A 1 103 ? -5.105 1.112 -3.525 1.00 97.12 103 TYR A CA 1
ATOM 827 C C . TYR A 1 103 ? -3.682 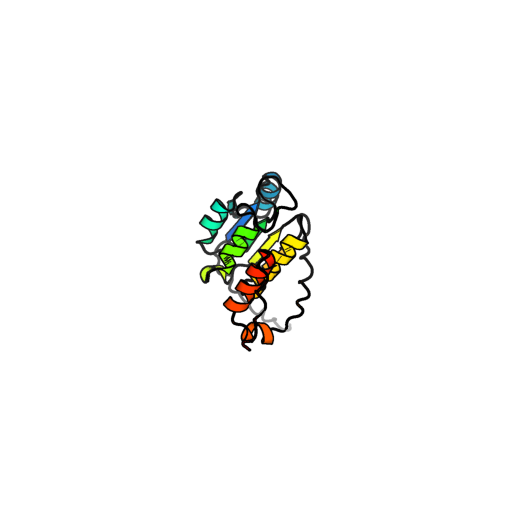0.746 -3.928 1.00 97.12 103 TYR A C 1
ATOM 829 O O . TYR A 1 103 ? -2.736 1.115 -3.240 1.00 97.12 103 TYR A O 1
ATOM 837 N N . ILE A 1 104 ? -3.528 0.003 -5.020 1.00 97.12 104 ILE A N 1
ATOM 838 C CA . ILE A 1 104 ? -2.217 -0.393 -5.541 1.00 97.12 104 ILE A CA 1
ATOM 839 C C . ILE A 1 104 ? -1.810 0.554 -6.659 1.00 97.12 104 ILE A C 1
ATOM 841 O O . ILE A 1 104 ? -2.507 0.644 -7.671 1.00 97.12 104 ILE A O 1
ATOM 845 N N . HIS A 1 105 ? -0.669 1.207 -6.494 1.00 94.38 105 HIS A N 1
ATOM 846 C CA . HIS A 1 105 ? -0.013 2.018 -7.506 1.00 94.38 105 HIS A CA 1
ATOM 847 C C . HIS A 1 105 ? 1.220 1.276 -8.030 1.00 94.38 105 HIS A C 1
ATOM 849 O O . HIS A 1 105 ? 1.883 0.558 -7.290 1.00 94.38 105 HIS A O 1
ATOM 855 N N . SER A 1 106 ? 1.474 1.361 -9.335 1.00 92.75 106 SER A N 1
ATOM 856 C CA . SER A 1 106 ? 2.677 0.797 -9.953 1.00 92.75 106 SER A CA 1
ATOM 857 C C . SER A 1 106 ? 2.826 1.315 -11.379 1.00 92.75 106 SER A C 1
ATOM 859 O O . SER A 1 106 ? 1.841 1.607 -12.066 1.00 92.75 106 SER A O 1
ATOM 861 N N . HIS A 1 107 ? 4.065 1.369 -11.854 1.00 86.69 107 HIS A N 1
ATOM 862 C CA . HIS A 1 107 ? 4.396 1.498 -13.268 1.00 86.69 107 HIS A CA 1
ATOM 863 C C . HIS A 1 107 ? 4.357 0.163 -14.025 1.00 86.69 107 HIS A C 1
ATOM 865 O O . HIS A 1 107 ? 4.307 0.162 -15.254 1.00 86.69 107 HIS A O 1
ATOM 871 N N . ASN A 1 108 ? 4.332 -0.960 -13.311 1.00 86.06 108 ASN A N 1
ATOM 872 C CA . ASN A 1 108 ? 4.197 -2.304 -13.847 1.00 86.06 108 ASN A CA 1
ATOM 873 C C . ASN A 1 108 ? 2.754 -2.812 -13.667 1.00 86.06 108 ASN A C 1
ATOM 875 O O . ASN A 1 108 ? 2.354 -3.266 -12.594 1.00 86.06 108 ASN A O 1
ATOM 879 N N . ALA A 1 109 ? 1.961 -2.756 -14.739 1.00 88.25 109 ALA A N 1
ATOM 880 C CA . ALA A 1 109 ? 0.560 -3.181 -14.711 1.00 88.25 109 ALA A CA 1
ATOM 881 C C . ALA A 1 109 ? 0.384 -4.668 -14.349 1.00 88.25 109 ALA A C 1
ATOM 883 O O . ALA A 1 109 ? -0.591 -5.026 -13.680 1.00 88.25 109 ALA A O 1
ATOM 884 N N . ASP A 1 110 ? 1.331 -5.528 -14.735 1.00 88.50 110 ASP A N 1
ATOM 885 C CA . ASP A 1 110 ? 1.299 -6.949 -14.384 1.00 88.50 110 ASP A CA 1
ATOM 886 C C . ASP A 1 110 ? 1.547 -7.137 -12.884 1.00 88.50 110 ASP A C 1
ATOM 888 O O . ASP A 1 110 ? 0.830 -7.893 -12.224 1.00 88.50 110 ASP A O 1
ATOM 892 N N . ALA A 1 111 ? 2.499 -6.391 -12.312 1.00 90.56 111 ALA A N 1
ATOM 893 C CA . ALA A 1 111 ? 2.755 -6.413 -10.875 1.00 90.56 111 ALA A CA 1
ATOM 894 C C . ALA A 1 111 ? 1.543 -5.925 -10.071 1.00 90.56 111 ALA A C 1
ATOM 896 O O . ALA A 1 111 ? 1.088 -6.627 -9.163 1.00 90.56 111 ALA A O 1
ATOM 897 N N . ALA A 1 112 ? 0.956 -4.787 -10.462 1.00 93.12 112 ALA A N 1
ATOM 898 C CA . ALA A 1 112 ? -0.268 -4.278 -9.849 1.00 93.12 112 ALA A CA 1
ATOM 899 C C . ALA A 1 112 ? -1.404 -5.310 -9.915 1.00 93.12 112 ALA A C 1
ATOM 901 O O . ALA A 1 112 ? -2.059 -5.584 -8.907 1.00 93.12 112 ALA A O 1
ATOM 902 N N . SER A 1 113 ? -1.602 -5.942 -11.076 1.00 92.50 113 SER A N 1
ATOM 903 C CA . SER A 1 113 ? -2.627 -6.976 -11.265 1.00 92.50 113 SER A CA 1
ATOM 904 C C . SER A 1 113 ? -2.415 -8.170 -10.335 1.00 92.50 113 SER A C 1
ATOM 906 O O . SER A 1 113 ? -3.371 -8.677 -9.743 1.00 92.50 113 SER A O 1
ATOM 908 N N . MET A 1 114 ? -1.165 -8.601 -10.156 1.00 93.75 114 MET A N 1
ATOM 909 C CA . MET A 1 114 ? -0.820 -9.693 -9.247 1.00 93.75 114 MET A CA 1
ATOM 910 C C . MET A 1 114 ? -1.058 -9.328 -7.778 1.00 93.75 114 MET A C 1
ATOM 912 O O . MET A 1 114 ? -1.618 -10.142 -7.040 1.00 93.75 114 MET A O 1
ATOM 916 N N . MET A 1 115 ? -0.686 -8.118 -7.353 1.00 96.25 115 MET A N 1
ATOM 917 C CA . MET A 1 115 ? -0.935 -7.626 -5.992 1.00 96.25 115 MET A CA 1
ATOM 918 C C . MET A 1 115 ? -2.435 -7.572 -5.690 1.00 96.25 115 MET A C 1
ATOM 920 O O . MET A 1 115 ? -2.896 -8.156 -4.706 1.00 96.25 115 MET A O 1
ATOM 924 N N . VAL A 1 116 ? -3.211 -6.949 -6.584 1.00 96.12 116 VAL A N 1
ATOM 925 C CA . VAL A 1 116 ? -4.676 -6.867 -6.489 1.00 96.12 116 VAL A CA 1
ATOM 926 C C . VAL A 1 116 ? -5.277 -8.267 -6.402 1.00 96.12 116 VAL A C 1
ATOM 928 O O . VAL A 1 116 ? -6.065 -8.545 -5.497 1.00 96.12 116 VAL A O 1
ATOM 931 N N . MET A 1 117 ? -4.871 -9.179 -7.293 1.00 95.44 117 MET A N 1
ATOM 932 C CA . MET A 1 117 ? -5.379 -10.547 -7.292 1.00 95.44 117 MET A CA 1
ATOM 933 C C . MET A 1 117 ? -5.139 -11.232 -5.947 1.00 95.44 117 MET A C 1
ATOM 935 O O . MET A 1 117 ? -6.098 -11.774 -5.408 1.00 95.44 117 MET A O 1
ATOM 939 N N . GLN A 1 118 ? -3.917 -11.191 -5.396 1.00 94.62 118 GLN A N 1
ATOM 940 C CA . GLN A 1 118 ? -3.564 -11.834 -4.118 1.00 94.62 118 GLN A CA 1
ATOM 941 C C . GLN A 1 118 ? -4.314 -11.253 -2.912 1.00 94.62 118 GLN A C 1
ATOM 943 O O . GLN A 1 118 ? -4.690 -11.985 -1.989 1.00 94.62 118 GLN A O 1
ATOM 948 N N . MET A 1 119 ? -4.583 -9.951 -2.922 1.00 95.50 119 MET A N 1
ATOM 949 C CA . MET A 1 119 ? -5.329 -9.297 -1.853 1.00 95.50 119 MET A CA 1
ATOM 950 C C . MET A 1 119 ? -6.833 -9.606 -1.924 1.00 95.50 119 MET A C 1
ATOM 952 O O . MET A 1 119 ? -7.428 -9.938 -0.893 1.00 95.50 119 MET A O 1
ATOM 956 N N . LEU A 1 120 ? -7.439 -9.602 -3.120 1.00 94.31 120 LEU A N 1
ATOM 957 C CA . LEU A 1 120 ? -8.860 -9.940 -3.316 1.00 94.31 120 LEU A CA 1
ATOM 958 C C . LEU A 1 120 ? -9.185 -11.348 -2.811 1.00 94.31 120 LEU A C 1
ATOM 960 O O . LEU A 1 120 ? -10.080 -11.548 -1.992 1.00 94.31 120 LEU A O 1
ATOM 964 N N . VAL A 1 121 ? -8.413 -12.335 -3.253 1.00 90.75 121 VAL A N 1
ATOM 965 C CA . VAL A 1 121 ? -8.549 -13.746 -2.848 1.00 90.75 121 VAL A CA 1
ATOM 966 C C . VAL A 1 121 ? -8.271 -13.981 -1.355 1.00 90.75 121 VAL A C 1
ATOM 968 O O . VAL A 1 121 ? -8.805 -14.919 -0.759 1.00 90.75 121 VAL A O 1
ATOM 971 N N . SER A 1 122 ? -7.497 -13.100 -0.716 1.00 91.31 122 SER A N 1
ATOM 972 C CA . SER A 1 122 ? -7.279 -13.082 0.740 1.00 91.31 122 SER A CA 1
ATOM 973 C C . SER A 1 122 ? -8.392 -12.348 1.510 1.00 91.31 122 SER A C 1
ATOM 975 O O . SER A 1 122 ? -8.400 -12.313 2.754 1.00 91.31 1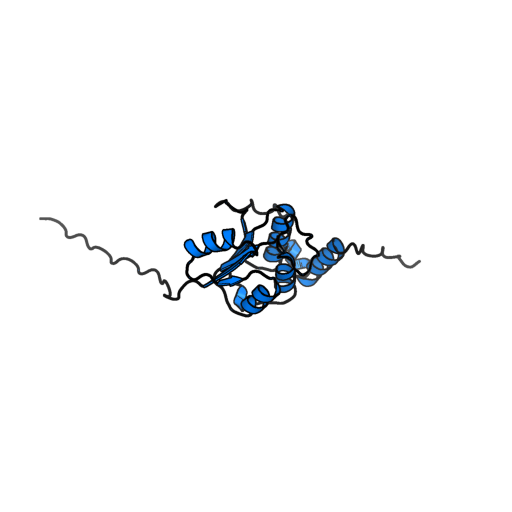22 SER A O 1
ATOM 977 N N . GLY A 1 123 ? -9.388 -11.828 0.790 1.00 92.56 123 GLY A N 1
ATOM 978 C CA . GLY A 1 123 ? -10.567 -11.160 1.324 1.00 92.56 123 GLY A CA 1
ATOM 979 C C . GLY A 1 123 ? -10.264 -9.757 1.836 1.00 92.56 123 GLY A C 1
ATOM 980 O O . GLY A 1 123 ? -10.715 -9.420 2.933 1.00 92.56 123 GLY A O 1
ATOM 981 N N . PHE A 1 124 ? -9.433 -9.001 1.120 1.00 95.75 124 PHE A N 1
ATOM 982 C CA . PHE A 1 124 ? -9.255 -7.561 1.312 1.00 95.75 124 PHE A CA 1
ATOM 983 C C . PHE A 1 124 ? -10.023 -6.784 0.240 1.00 95.75 124 PHE A C 1
ATOM 985 O O . PHE A 1 124 ? -10.241 -7.284 -0.863 1.00 95.75 124 PHE A O 1
ATOM 992 N N . GLN A 1 125 ? -10.428 -5.559 0.575 1.00 96.00 125 GLN A N 1
ATOM 993 C CA . GLN A 1 125 ? -10.981 -4.614 -0.392 1.00 96.00 125 GLN A CA 1
ATOM 994 C C . GLN A 1 125 ? -9.810 -3.901 -1.056 1.00 96.00 125 GLN A C 1
ATOM 996 O O . GLN A 1 125 ? -9.081 -3.182 -0.377 1.00 96.00 125 GLN A O 1
ATOM 1001 N N . VAL A 1 126 ? -9.598 -4.133 -2.347 1.00 96.69 126 VAL A N 1
ATOM 1002 C CA . VAL A 1 126 ? -8.438 -3.604 -3.062 1.00 96.69 126 VAL A CA 1
ATOM 1003 C C . VAL A 1 126 ? -8.814 -3.186 -4.479 1.00 96.69 126 VAL A C 1
ATOM 1005 O O . VAL A 1 126 ? -9.587 -3.867 -5.153 1.00 96.69 126 VAL A O 1
ATOM 1008 N N . GLU A 1 127 ? -8.235 -2.082 -4.931 1.00 94.25 127 GLU A N 1
ATOM 1009 C CA . GLU A 1 127 ? -8.300 -1.592 -6.305 1.00 94.25 127 GLU A CA 1
ATOM 1010 C C . GLU A 1 127 ? -6.884 -1.274 -6.782 1.00 94.25 127 GLU A C 1
ATOM 1012 O O . GLU A 1 127 ? -6.067 -0.765 -6.020 1.00 94.25 127 GLU A O 1
ATOM 1017 N N . GLY A 1 128 ? -6.573 -1.541 -8.045 1.00 92.38 128 GLY A N 1
ATOM 1018 C CA . GLY A 1 128 ? -5.354 -1.007 -8.643 1.00 92.38 128 GLY A CA 1
ATOM 1019 C C . GLY A 1 128 ? -5.643 0.346 -9.298 1.00 92.38 128 GLY A C 1
ATOM 1020 O O . GLY A 1 128 ? -6.685 0.496 -9.934 1.00 92.38 128 GLY A O 1
ATOM 1021 N N . ARG A 1 129 ? -4.732 1.313 -9.181 1.00 88.94 129 ARG A N 1
ATOM 1022 C CA . ARG A 1 129 ? -4.827 2.646 -9.791 1.00 88.94 129 ARG A CA 1
ATOM 1023 C C . ARG A 1 129 ? -3.469 3.065 -10.363 1.00 88.94 129 ARG A C 1
ATOM 1025 O O . ARG A 1 129 ? -2.541 3.292 -9.584 1.00 88.94 129 ARG A O 1
ATOM 1032 N N . PRO A 1 130 ? -3.323 3.204 -11.689 1.00 80.81 130 PRO A N 1
ATOM 1033 C CA . PRO A 1 130 ? -2.111 3.771 -12.267 1.00 80.81 130 PRO A CA 1
ATOM 1034 C C . PRO A 1 130 ? -1.843 5.181 -11.725 1.00 80.81 130 PRO A C 1
ATOM 1036 O O . PRO A 1 130 ? -2.776 5.960 -11.498 1.00 80.81 130 PRO A O 1
ATOM 1039 N N . PHE A 1 131 ? -0.567 5.537 -11.575 1.00 72.94 131 PHE A N 1
ATOM 1040 C CA . PHE A 1 131 ? -0.178 6.900 -11.218 1.00 72.94 131 PHE A CA 1
ATOM 1041 C C . PHE A 1 131 ? -0.746 7.928 -12.207 1.00 72.94 131 PHE A C 1
ATOM 1043 O O . PHE A 1 131 ? -0.748 7.708 -13.418 1.00 72.94 131 PHE A O 1
ATOM 1050 N N . GLY A 1 132 ? -1.229 9.060 -11.683 1.00 67.06 132 GLY A N 1
ATOM 1051 C CA . GLY A 1 132 ? -1.777 10.159 -12.485 1.00 67.06 132 GLY A CA 1
ATOM 1052 C C . GLY A 1 132 ? -3.178 9.916 -13.060 1.00 67.06 132 GLY A C 1
ATOM 1053 O O . GLY A 1 132 ? -3.667 10.753 -13.815 1.00 67.06 132 GLY A O 1
ATOM 1054 N N . SER A 1 133 ? -3.837 8.809 -12.705 1.00 60.31 133 SER A N 1
ATOM 1055 C CA . SER A 1 133 ? -5.202 8.505 -13.143 1.00 60.31 133 SER A CA 1
ATOM 1056 C C . SER A 1 133 ? -6.179 8.459 -11.967 1.00 60.31 133 SER A C 1
ATOM 1058 O O . SER A 1 133 ? -5.867 7.961 -10.886 1.00 60.31 133 SER A O 1
ATOM 1060 N N . THR A 1 134 ? -7.385 8.982 -12.182 1.00 57.66 134 THR A N 1
ATOM 1061 C CA . THR A 1 134 ? -8.526 8.797 -11.272 1.00 57.66 134 THR A CA 1
ATOM 1062 C C . THR A 1 134 ? -9.286 7.499 -11.553 1.00 57.66 134 THR A C 1
ATOM 1064 O O . THR A 1 134 ? -10.164 7.124 -10.776 1.00 57.66 134 THR A O 1
ATOM 1067 N N . GLU A 1 135 ? -8.962 6.812 -12.651 1.00 47.84 135 GLU A N 1
ATOM 1068 C CA . GLU A 1 135 ? -9.612 5.579 -13.083 1.00 47.84 135 GLU A CA 1
ATOM 1069 C C . GLU A 1 135 ? -8.897 4.355 -12.497 1.00 47.84 135 GLU A C 1
ATOM 1071 O O . GLU A 1 135 ? -7.675 4.231 -12.553 1.00 47.84 135 GLU A O 1
ATOM 1076 N N . ALA A 1 136 ? -9.664 3.434 -11.914 1.00 59.06 136 ALA A N 1
ATOM 1077 C CA . ALA A 1 136 ? -9.130 2.149 -11.479 1.00 59.06 136 ALA A CA 1
ATOM 1078 C C . ALA A 1 136 ? -8.756 1.277 -12.689 1.00 59.06 136 ALA A C 1
ATOM 1080 O O . ALA A 1 136 ? -9.377 1.375 -13.750 1.00 59.06 136 ALA A O 1
ATOM 1081 N N . PHE A 1 137 ? -7.788 0.371 -12.522 1.00 52.31 137 PHE A N 1
ATOM 1082 C CA . PHE A 1 137 ? -7.600 -0.716 -13.481 1.00 52.31 137 PHE A CA 1
ATOM 1083 C C . PHE A 1 137 ? -8.919 -1.491 -13.627 1.00 52.31 137 PHE A C 1
ATOM 1085 O O . PHE A 1 137 ? -9.614 -1.707 -12.625 1.00 52.31 137 PHE A O 1
ATOM 1092 N N . PRO A 1 138 ? -9.274 -1.946 -14.844 1.00 51.50 138 PRO A N 1
ATOM 1093 C CA . PRO A 1 138 ? -10.394 -2.859 -14.995 1.00 51.50 138 PRO A CA 1
ATOM 1094 C C . PRO A 1 138 ? -10.154 -4.073 -14.086 1.00 51.50 138 PRO A C 1
ATOM 1096 O O . PRO A 1 138 ? -9.019 -4.562 -14.019 1.00 51.50 138 PRO A O 1
ATOM 1099 N N . PRO A 1 139 ? -11.181 -4.555 -13.360 1.00 53.44 139 PRO A N 1
ATOM 1100 C CA . PRO A 1 139 ? -11.009 -5.687 -12.468 1.00 53.44 139 PRO A CA 1
ATOM 1101 C C . PRO A 1 139 ? -10.418 -6.855 -13.264 1.00 53.44 139 PRO A C 1
ATOM 1103 O O . PRO A 1 139 ? -10.884 -7.117 -14.381 1.00 53.44 139 PRO A O 1
ATOM 1106 N N . PRO A 1 140 ? -9.399 -7.557 -12.731 1.00 50.09 140 PRO A N 1
ATOM 1107 C CA . PRO A 1 140 ? -8.852 -8.715 -13.414 1.00 50.09 140 PRO A CA 1
ATOM 1108 C C . PRO A 1 140 ? -10.000 -9.682 -13.710 1.00 50.09 140 PRO A C 1
ATOM 1110 O O . PRO A 1 140 ? -10.779 -10.027 -12.818 1.00 50.09 140 PRO A O 1
ATOM 1113 N N . GLN A 1 141 ? -10.133 -10.096 -14.972 1.00 42.84 141 GLN A N 1
ATOM 1114 C CA . GLN A 1 141 ? -11.129 -11.086 -15.375 1.00 42.84 141 GLN A CA 1
ATOM 1115 C C . GLN A 1 141 ? -10.735 -12.434 -14.758 1.00 42.84 141 GLN A C 1
ATOM 1117 O O . GLN A 1 141 ? -9.984 -13.209 -15.343 1.00 42.84 141 GLN A O 1
ATOM 1122 N N . LEU A 1 142 ? -11.176 -12.695 -13.527 1.00 46.97 142 LEU A N 1
ATOM 1123 C CA . LEU A 1 142 ? -10.901 -13.943 -12.822 1.00 46.97 142 LEU A CA 1
ATOM 1124 C C . LEU A 1 142 ? -11.632 -15.096 -13.533 1.00 46.97 142 LEU A C 1
ATOM 1126 O O . LEU A 1 142 ? -12.862 -15.086 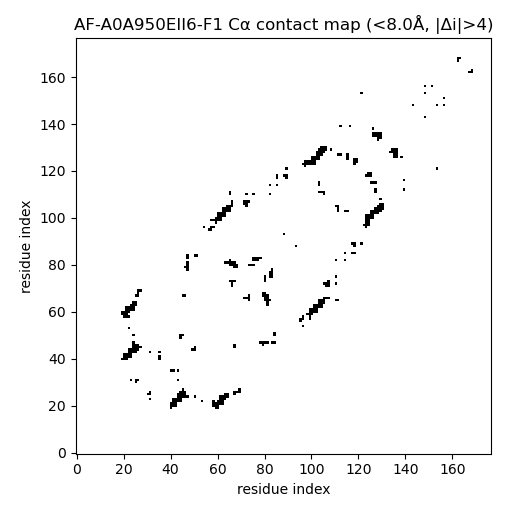-13.576 1.00 46.97 142 LEU A O 1
ATOM 1130 N N . PRO A 1 143 ? -10.949 -16.154 -14.010 1.00 37.75 143 PRO A N 1
ATOM 1131 C CA . PRO A 1 143 ? -11.624 -17.318 -14.587 1.00 37.75 143 PRO A CA 1
ATOM 1132 C C . PRO A 1 143 ? -12.171 -18.282 -13.515 1.00 37.75 143 PRO A C 1
ATOM 1134 O O . PRO A 1 143 ? -12.347 -19.473 -13.771 1.00 37.75 143 PRO A O 1
ATOM 1137 N N . LEU A 1 144 ? -12.389 -17.830 -12.277 1.00 45.72 144 LEU A N 1
ATOM 1138 C CA . LEU A 1 144 ? -12.644 -18.722 -11.147 1.00 45.72 144 LEU A CA 1
ATOM 1139 C C . LEU A 1 144 ? -13.817 -18.221 -10.305 1.00 45.72 144 LEU A C 1
ATOM 1141 O O . LEU A 1 144 ? -13.666 -17.369 -9.436 1.00 45.72 144 LEU A O 1
ATOM 1145 N N . SER A 1 145 ? -14.986 -18.811 -10.559 1.00 49.47 145 SER A N 1
ATOM 1146 C CA . SER A 1 145 ? -16.194 -18.675 -9.742 1.00 49.47 145 SER A CA 1
ATOM 1147 C C . SER A 1 145 ? -15.898 -18.912 -8.254 1.00 49.47 145 SER A C 1
ATOM 1149 O O . SER A 1 145 ? -15.178 -19.862 -7.916 1.00 49.47 145 SER A O 1
ATOM 1151 N N . GLU A 1 146 ? -16.526 -18.129 -7.374 1.00 47.31 146 GLU A N 1
ATOM 1152 C CA . GLU A 1 146 ? -16.416 -18.198 -5.904 1.00 47.31 146 GLU A CA 1
ATOM 1153 C C . GLU A 1 146 ? -16.505 -19.630 -5.329 1.00 47.31 146 GLU A C 1
ATOM 1155 O O . GLU A 1 146 ? -15.848 -19.967 -4.339 1.00 47.31 146 GLU A O 1
ATOM 1160 N N . ASP A 1 147 ? -17.255 -20.517 -5.988 1.00 45.94 147 ASP A N 1
ATOM 1161 C CA . ASP A 1 147 ? -17.462 -21.916 -5.594 1.00 45.94 147 ASP A CA 1
ATOM 1162 C C . ASP A 1 147 ? -16.231 -22.828 -5.722 1.00 45.94 147 ASP A C 1
ATOM 1164 O O . ASP A 1 147 ? -16.216 -23.942 -5.179 1.00 45.94 147 ASP A O 1
ATOM 1168 N N . ARG A 1 148 ? -15.181 -22.390 -6.430 1.00 43.03 148 ARG A N 1
ATOM 1169 C CA . ARG A 1 148 ? -13.913 -23.133 -6.547 1.00 43.03 148 ARG A CA 1
ATOM 1170 C C . ARG A 1 148 ? -12.926 -22.759 -5.439 1.00 43.03 148 ARG A C 1
ATOM 1172 O O . ARG A 1 148 ? -12.229 -23.637 -4.934 1.00 43.03 148 ARG A O 1
ATOM 1179 N N . LEU A 1 149 ? -12.934 -21.499 -4.999 1.00 44.66 149 LEU A N 1
ATOM 1180 C CA . LEU A 1 149 ? -12.103 -20.990 -3.897 1.00 44.66 149 LEU A CA 1
ATOM 1181 C C . LEU A 1 149 ? -12.478 -21.626 -2.549 1.00 44.66 149 LEU A C 1
ATOM 1183 O O . LEU A 1 149 ? -11.599 -21.941 -1.746 1.00 44.66 149 LEU A O 1
ATOM 1187 N N . LYS A 1 150 ? -13.767 -21.919 -2.334 1.00 48.91 150 LYS A N 1
ATOM 1188 C CA . LYS A 1 150 ? -14.248 -22.622 -1.131 1.00 48.91 150 LYS A CA 1
ATOM 1189 C C . LYS A 1 150 ? -13.779 -24.084 -1.058 1.00 48.91 150 LYS A C 1
ATOM 1191 O O . LYS A 1 150 ? -13.592 -24.604 0.037 1.00 48.91 150 LYS A O 1
ATOM 1196 N N . ARG A 1 151 ? -13.556 -24.744 -2.204 1.00 45.28 151 ARG A N 1
ATOM 1197 C CA . ARG A 1 151 ? -13.230 -26.183 -2.287 1.00 45.28 151 ARG A CA 1
ATOM 1198 C C . ARG A 1 151 ? -11.751 -26.525 -2.099 1.00 45.28 151 ARG A C 1
ATOM 1200 O O . ARG A 1 151 ? -11.448 -27.646 -1.711 1.00 45.28 151 ARG A O 1
ATOM 1207 N N . VAL A 1 152 ? -10.833 -25.596 -2.366 1.00 47.66 152 VAL A N 1
ATOM 1208 C CA . VAL A 1 152 ? -9.378 -25.860 -2.290 1.00 47.66 152 VAL A CA 1
ATOM 1209 C C . VAL A 1 152 ? -8.794 -25.522 -0.910 1.00 47.66 152 VAL A C 1
ATOM 1211 O O . VAL A 1 152 ? -7.661 -25.891 -0.605 1.00 47.66 152 VAL A O 1
ATOM 1214 N N . GLY A 1 153 ? -9.577 -24.878 -0.038 1.00 48.62 153 GLY A N 1
ATOM 1215 C CA . GLY A 1 153 ? -9.086 -24.319 1.217 1.00 48.62 153 GLY A CA 1
ATOM 1216 C C . GLY A 1 153 ? -8.166 -23.125 0.947 1.00 48.62 153 GLY A C 1
ATOM 1217 O O . GLY A 1 153 ? -7.239 -23.195 0.141 1.00 48.62 153 GLY A O 1
ATOM 1218 N N . ARG A 1 154 ? -8.407 -22.006 1.636 1.00 52.25 154 ARG A N 1
ATOM 1219 C CA . ARG A 1 154 ? -7.680 -20.731 1.450 1.00 52.25 154 ARG A CA 1
ATOM 1220 C C . ARG A 1 154 ? -6.150 -20.879 1.470 1.00 52.25 154 ARG A C 1
ATOM 1222 O O . ARG A 1 154 ? -5.461 -20.194 0.730 1.00 52.25 154 ARG A O 1
ATOM 1229 N N . PHE A 1 155 ? -5.633 -21.825 2.255 1.00 52.53 155 PHE A N 1
ATOM 1230 C CA . PHE A 1 155 ? -4.201 -22.126 2.357 1.00 52.53 155 PHE A CA 1
ATOM 1231 C C . PHE A 1 155 ? -3.649 -23.002 1.219 1.00 52.53 155 PHE A C 1
ATOM 1233 O O . PHE A 1 155 ? -2.468 -22.913 0.893 1.00 52.53 155 PHE A O 1
ATOM 1240 N N . GLY A 1 156 ? -4.477 -23.852 0.604 1.00 53.25 156 GLY A N 1
ATOM 1241 C CA . GLY A 1 156 ? -4.033 -24.829 -0.392 1.00 53.25 156 GLY A CA 1
ATOM 1242 C C . GLY A 1 156 ? -3.740 -24.214 -1.758 1.00 53.25 156 GLY A C 1
ATOM 1243 O O . GLY A 1 156 ? -2.801 -24.634 -2.431 1.00 53.25 156 GLY A O 1
ATOM 1244 N N . TRP A 1 157 ? -4.513 -23.206 -2.166 1.00 56.50 157 TRP A N 1
ATOM 1245 C CA . TRP A 1 157 ? -4.277 -22.505 -3.430 1.00 56.50 157 TRP A CA 1
ATOM 1246 C C . TRP A 1 157 ? -3.200 -21.415 -3.287 1.00 56.50 157 TRP A C 1
ATOM 1248 O O . TRP A 1 157 ? -2.359 -21.314 -4.176 1.00 56.50 157 TRP A O 1
ATOM 1258 N N . LEU A 1 158 ? -3.153 -20.677 -2.165 1.00 52.59 158 LEU A N 1
ATOM 1259 C CA . LEU A 1 158 ? -2.110 -19.670 -1.916 1.00 52.59 158 LEU A CA 1
ATOM 1260 C C . LEU A 1 158 ? -0.715 -20.315 -1.928 1.00 52.59 158 LEU A C 1
ATOM 1262 O O . LEU A 1 158 ? 0.195 -19.817 -2.580 1.00 52.59 158 LEU A O 1
ATOM 1266 N N . ARG A 1 159 ? -0.577 -21.498 -1.311 1.00 55.88 159 ARG A N 1
ATOM 1267 C CA . ARG A 1 159 ? 0.658 -22.291 -1.360 1.00 55.88 159 ARG A CA 1
ATOM 1268 C C . ARG A 1 159 ? 1.015 -22.749 -2.778 1.00 55.88 159 ARG A C 1
ATOM 1270 O O . ARG A 1 159 ? 2.172 -22.654 -3.150 1.00 55.88 159 ARG A O 1
ATOM 1277 N N . ARG A 1 160 ? 0.040 -23.166 -3.597 1.00 54.25 160 ARG A N 1
ATOM 1278 C CA . ARG A 1 160 ? 0.287 -23.544 -5.005 1.00 54.25 160 ARG A CA 1
ATOM 1279 C C . ARG A 1 160 ? 0.666 -22.358 -5.889 1.00 54.25 160 ARG A C 1
ATOM 1281 O O . ARG A 1 160 ? 1.458 -22.529 -6.806 1.00 54.25 160 ARG A O 1
ATOM 1288 N N . LEU A 1 161 ? 0.104 -21.178 -5.632 1.00 54.69 161 LEU A N 1
ATOM 1289 C CA . LEU A 1 161 ? 0.474 -19.954 -6.337 1.00 54.69 161 LEU A CA 1
ATOM 1290 C C . LEU A 1 161 ? 1.896 -19.524 -5.954 1.00 54.69 161 LEU A C 1
ATOM 1292 O O . LEU A 1 161 ? 2.687 -19.204 -6.832 1.00 54.69 161 LEU A O 1
ATOM 1296 N N . LEU A 1 162 ? 2.246 -19.600 -4.668 1.00 55.28 162 LEU A N 1
ATOM 1297 C CA . LEU A 1 162 ? 3.613 -19.374 -4.190 1.00 55.28 162 LEU A CA 1
ATOM 1298 C C . LEU A 1 162 ? 4.603 -20.409 -4.755 1.00 55.28 162 LEU A C 1
ATOM 1300 O O . LEU A 1 162 ? 5.697 -20.037 -5.170 1.00 55.28 162 LEU A O 1
ATOM 1304 N N . ASP A 1 163 ? 4.227 -21.688 -4.841 1.00 56.91 163 ASP A N 1
ATOM 1305 C CA . ASP A 1 163 ? 5.048 -22.739 -5.466 1.00 56.91 163 ASP A CA 1
ATOM 1306 C C . ASP A 1 163 ? 5.260 -22.468 -6.972 1.00 56.91 163 ASP A C 1
ATOM 1308 O O . ASP A 1 163 ? 6.370 -22.613 -7.482 1.00 56.91 163 ASP A O 1
ATOM 1312 N N . TYR A 1 164 ? 4.224 -21.998 -7.675 1.00 52.03 164 TYR A N 1
ATOM 1313 C CA . TYR A 1 164 ? 4.303 -21.619 -9.089 1.00 52.03 164 TYR A CA 1
ATOM 1314 C C . TYR A 1 164 ? 5.199 -20.391 -9.320 1.00 52.03 164 TYR A C 1
ATOM 1316 O O . TYR A 1 164 ? 6.057 -20.416 -10.200 1.00 52.03 164 TYR A O 1
ATOM 1324 N N . LEU A 1 165 ? 5.054 -19.347 -8.499 1.00 50.00 165 LEU A N 1
ATOM 1325 C CA . LEU A 1 165 ? 5.856 -18.119 -8.585 1.00 50.00 165 LEU A CA 1
ATOM 1326 C C . L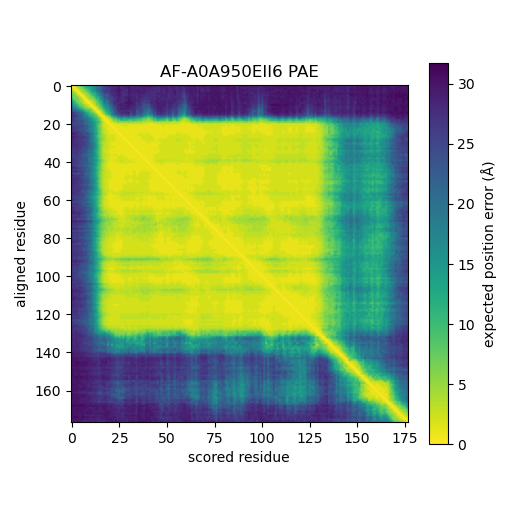EU A 1 165 ? 7.313 -18.322 -8.133 1.00 50.00 165 LEU A C 1
ATOM 1328 O O . LEU A 1 165 ? 8.195 -17.607 -8.589 1.00 50.00 165 LEU A O 1
ATOM 1332 N N . SER A 1 166 ? 7.585 -19.323 -7.290 1.00 57.97 166 SER A N 1
ATOM 1333 C CA . SER A 1 166 ? 8.944 -19.703 -6.867 1.00 57.97 166 SER A CA 1
ATOM 1334 C C . SER A 1 166 ? 9.633 -20.714 -7.798 1.00 57.97 166 SER A C 1
ATOM 1336 O O . SER A 1 166 ? 10.721 -21.196 -7.481 1.00 57.97 166 SER A O 1
ATOM 1338 N N . GLY A 1 167 ? 9.013 -21.077 -8.930 1.00 41.34 167 GLY A N 1
ATOM 1339 C CA . GLY A 1 167 ? 9.575 -22.033 -9.892 1.00 41.34 167 GLY A CA 1
ATOM 1340 C C . GLY A 1 167 ? 9.612 -23.489 -9.403 1.00 41.34 167 GLY A C 1
ATOM 1341 O O . GLY A 1 167 ? 10.256 -24.338 -10.022 1.00 41.34 167 GLY A O 1
ATOM 1342 N N . ARG A 1 168 ? 8.921 -23.821 -8.304 1.00 45.09 168 ARG A N 1
ATOM 1343 C CA . ARG A 1 168 ? 8.836 -25.189 -7.777 1.00 45.09 168 ARG A CA 1
ATOM 1344 C C . ARG A 1 168 ? 7.710 -25.948 -8.476 1.00 45.09 168 ARG A C 1
ATOM 1346 O O . ARG A 1 168 ? 6.558 -25.917 -8.056 1.00 45.09 168 ARG A O 1
ATOM 1353 N N . GLN A 1 169 ? 8.046 -26.681 -9.536 1.00 43.12 169 GLN A N 1
ATOM 1354 C CA . GLN A 1 169 ? 7.116 -27.645 -10.132 1.00 43.12 169 GLN A CA 1
ATOM 1355 C C . GLN A 1 169 ? 6.809 -28.776 -9.127 1.00 43.12 169 GLN A C 1
ATOM 1357 O O . GLN A 1 169 ? 7.737 -29.315 -8.510 1.00 43.12 169 GLN A O 1
ATOM 1362 N N . PRO A 1 170 ? 5.535 -29.176 -8.948 1.00 46.78 170 PRO A N 1
ATOM 1363 C CA . PRO A 1 170 ? 5.213 -30.369 -8.180 1.00 46.78 170 PRO A CA 1
ATOM 1364 C C . PRO A 1 170 ? 5.845 -31.584 -8.865 1.00 46.78 170 PRO A C 1
ATOM 1366 O O . PRO A 1 170 ? 5.653 -31.804 -10.060 1.00 46.78 170 PRO A O 1
ATOM 1369 N N . ARG A 1 171 ? 6.610 -32.379 -8.105 1.00 45.69 171 ARG A N 1
ATOM 1370 C CA . ARG A 1 171 ? 7.172 -33.636 -8.616 1.00 45.69 171 ARG A CA 1
ATOM 1371 C C . ARG A 1 171 ? 6.027 -34.520 -9.128 1.00 45.69 171 ARG A C 1
ATOM 1373 O O . ARG A 1 171 ? 5.033 -34.659 -8.405 1.00 45.69 171 ARG A O 1
ATOM 1380 N N . PRO A 1 172 ? 6.144 -35.108 -10.332 1.00 38.19 172 PRO A N 1
ATOM 1381 C CA . PRO A 1 172 ? 5.144 -36.043 -10.821 1.00 38.19 172 PRO A CA 1
ATOM 1382 C C . PRO A 1 172 ? 4.995 -37.170 -9.798 1.00 38.19 172 PRO A C 1
ATOM 1384 O O . PRO A 1 172 ? 5.989 -37.685 -9.279 1.00 38.19 172 PRO A O 1
ATOM 1387 N N . LYS A 1 173 ? 3.746 -37.503 -9.459 1.00 43.16 173 LYS A N 1
ATOM 1388 C CA . LYS A 1 173 ? 3.462 -38.695 -8.665 1.00 43.16 173 LYS A CA 1
ATOM 1389 C C . LYS A 1 173 ? 3.940 -39.887 -9.483 1.00 43.16 173 LYS A C 1
ATOM 1391 O O . LYS A 1 173 ? 3.428 -40.126 -10.570 1.00 43.16 173 LYS A O 1
ATOM 1396 N N . VAL A 1 174 ? 4.961 -40.565 -8.975 1.00 54.81 174 VAL A N 1
ATOM 1397 C CA . VAL A 1 174 ? 5.327 -41.893 -9.449 1.00 54.81 174 VAL A CA 1
ATOM 1398 C C . VAL A 1 174 ? 4.264 -42.816 -8.874 1.00 54.81 174 VAL A C 1
ATOM 1400 O O . VAL A 1 174 ? 4.166 -42.947 -7.651 1.00 54.81 174 VAL A O 1
ATOM 1403 N N . ASP A 1 175 ? 3.410 -43.350 -9.739 1.00 45.97 175 ASP A N 1
ATOM 1404 C CA . ASP A 1 175 ? 2.472 -44.390 -9.339 1.00 45.97 175 ASP A CA 1
ATOM 1405 C C . ASP A 1 175 ? 3.283 -45.643 -8.958 1.00 45.97 175 ASP A C 1
ATOM 1407 O O . ASP A 1 175 ? 4.233 -45.982 -9.670 1.00 45.97 175 ASP A O 1
ATOM 1411 N N . PRO A 1 176 ? 2.991 -46.289 -7.816 1.00 59.97 176 PRO A N 1
ATOM 1412 C CA . PRO A 1 176 ? 3.673 -47.517 -7.434 1.00 59.97 176 PRO A CA 1
ATOM 1413 C C . PRO A 1 176 ? 3.256 -48.661 -8.369 1.00 59.97 176 PRO A C 1
ATOM 1415 O O . PRO A 1 176 ? 2.062 -48.832 -8.626 1.00 59.97 176 PRO A O 1
ATOM 1418 N N . GLU A 1 177 ? 4.253 -49.401 -8.863 1.00 55.12 177 GLU A N 1
ATOM 1419 C CA . GLU A 1 177 ? 4.099 -50.667 -9.603 1.00 55.12 177 GLU A CA 1
ATOM 1420 C C . GLU A 1 177 ? 3.399 -51.757 -8.777 1.00 55.12 177 GLU A C 1
ATOM 1422 O O . GLU A 1 177 ? 3.629 -51.819 -7.543 1.00 55.12 177 GLU A O 1
#

Solvent-accessible surface area (backbone atoms only — not comparable to full-atom values): 10700 Å² total; per-residue (Å²): 142,83,81,86,78,83,77,74,79,84,79,80,75,88,70,78,90,66,84,78,41,34,42,38,39,50,58,50,68,69,62,47,51,58,51,38,72,78,35,78,72,48,44,79,33,57,46,52,69,57,44,54,65,56,61,80,49,72,41,52,32,39,36,39,34,35,43,37,86,92,41,75,66,58,65,71,85,41,76,66,22,35,45,34,55,50,50,57,62,56,74,50,92,57,77,67,46,53,79,19,40,34,36,32,27,37,88,31,66,69,58,31,51,51,47,39,51,54,39,44,78,63,63,39,48,60,44,32,30,46,80,100,50,92,56,63,55,78,77,78,87,71,95,65,63,74,77,56,58,70,72,55,41,77,66,53,52,54,52,50,51,51,30,57,76,69,70,49,75,81,76,78,82,76,77,84,130

pLDDT: mean 78.83, std 21.78, range [37.75, 98.75]

Nearest PDB structures (foldseek):
  8phj-assembly1_X  TM=4.333E-01  e=3.102E-01  Allochromatium vinosum
  8phj-assembly1_Y  TM=4.528E-01  e=6.256E-01  Allochromatium vinosum
  4p4l-assembly3_C  TM=2.921E-01  e=5.167E-01  Mycobacterium tuberculosis
  6o7p-assembly1_D  TM=2.436E-01  e=3.306E-01  Azotobacter vinelandii
  8e3v-assembly1_D  TM=2.392E-01  e=4.548E-01  Azotobacter vinelandii DJ

Sequence (177 aa):
MPSSARLSPPNPSHNSGRERRILFLDDDSHRAEIFLEANPGAVWVQTVEECLARLEEGWDEVHLDHDLGGERYVDLSREDCGMAIVRWLCLTPHPHLKKTRFYIHSHNADAASMMVMQMLVSGFQVEGRPFGSTEAFPPPQLPLSEDRLKRVGRFGWLRRLLDYLSGRQPRPKVDPE

Mean predicted aligned error: 12.63 Å

Radius of gyration: 21.21 Å; Cα contacts (8 Å, |Δi|>4): 235; chains: 1; bounding box: 69×82×29 Å

Foldseek 3Di:
DDDDDDDDDDDPDDDPPDDAEEEEEDQDVVLVVVVCVVVVRYHYDHWPVVVVVVLLAAHQEYEFEFAHDPGAPDDLPDCTGSNVVLCVPQVDPDPSQLNYEYEYEHPDPVSLLVSQVSQVLSNHHYWYDYPPDPDTDDNPPDPDDPVVSVVCDSVRVVVVVVCVSVVNDDDPPDDDD

Secondary structure (DSSP, 8-state):
-------PPPP------PPPPEEEE-S-HHHHHHHHHH-TTPEEE-SHHHHHHHHTS--SEEEEES--SS-SS--TT-TTSHHHHHHHHHHS--GGGTTPEEEEE-S-HHHHHHHHHHHHHTT-EEEE--TT-SSPPPPP--S--HHHHHHH-HHHHHHHHHHHHTT-PPPP-----